Protein AF-0000000078983162 (afdb_homodimer)

pLDDT: mean 96.18, std 7.39, range [40.66, 98.94]

Structure (mmCIF, N/CA/C/O backbone):
data_AF-0000000078983162-model_v1
#
loop_
_entity.id
_entity.type
_entity.pdbx_description
1 polymer 'Cupin family protein'
#
loop_
_atom_site.group_PDB
_atom_site.id
_atom_site.type_symbol
_atom_site.label_atom_id
_atom_site.label_alt_id
_atom_site.label_comp_id
_atom_site.label_asym_id
_atom_site.label_entity_id
_atom_site.label_seq_id
_atom_site.pdbx_PDB_ins_code
_atom_site.Cartn_x
_atom_site.Cartn_y
_atom_site.Cartn_z
_atom_site.occupancy
_atom_site.B_iso_or_equiv
_atom_site.auth_seq_id
_atom_site.auth_comp_id
_atom_site.auth_asym_id
_atom_site.auth_atom_id
_atom_site.pdbx_PDB_model_num
ATOM 1 N N . MET A 1 1 ? 14.148 5.488 -8.953 1 88.5 1 MET A N 1
ATOM 2 C CA . MET A 1 1 ? 14.812 4.465 -8.148 1 88.5 1 MET A CA 1
ATOM 3 C C . MET A 1 1 ? 14.094 3.125 -8.281 1 88.5 1 MET A C 1
ATOM 5 O O . MET A 1 1 ? 12.867 3.078 -8.344 1 88.5 1 MET A O 1
ATOM 9 N N . GLN A 1 2 ? 14.852 2.086 -8.352 1 91.88 2 GLN A N 1
ATOM 10 C CA . GLN A 1 2 ? 14.273 0.753 -8.477 1 91.88 2 GLN A CA 1
ATOM 11 C C . GLN A 1 2 ? 14.078 0.101 -7.113 1 91.88 2 GLN A C 1
ATOM 13 O O . GLN A 1 2 ? 14.93 0.237 -6.227 1 91.88 2 GLN A O 1
ATOM 18 N N . MET A 1 3 ? 13.023 -0.568 -7.008 1 95.06 3 MET A N 1
ATOM 19 C CA . MET A 1 3 ? 12.766 -1.358 -5.809 1 95.06 3 MET A CA 1
ATOM 20 C C . MET A 1 3 ? 13.766 -2.508 -5.688 1 95.06 3 MET A C 1
ATOM 22 O O . MET A 1 3 ? 14.086 -3.162 -6.68 1 95.06 3 MET A O 1
ATOM 26 N N . GLU A 1 4 ? 14.234 -2.756 -4.496 1 94.94 4 GLU A N 1
ATOM 27 C CA . GLU A 1 4 ? 15.031 -3.951 -4.23 1 94.94 4 GLU A CA 1
ATOM 28 C C . GLU A 1 4 ? 14.18 -5.059 -3.619 1 94.94 4 GLU A C 1
ATOM 30 O O . GLU A 1 4 ? 13.375 -4.805 -2.719 1 94.94 4 GLU A O 1
ATOM 35 N N . ALA A 1 5 ? 14.422 -6.25 -4.129 1 97.31 5 ALA A N 1
ATOM 36 C CA . ALA A 1 5 ? 13.68 -7.391 -3.602 1 97.31 5 ALA A CA 1
ATOM 37 C C . ALA A 1 5 ? 14.039 -7.652 -2.141 1 97.31 5 ALA A C 1
ATOM 39 O O . ALA A 1 5 ? 15.195 -7.504 -1.745 1 97.31 5 ALA A O 1
ATOM 40 N N . GLY A 1 6 ? 13.07 -8.055 -1.351 1 96.94 6 GLY A N 1
ATOM 41 C CA . GLY A 1 6 ? 13.359 -8.414 0.029 1 96.94 6 GLY A CA 1
ATOM 42 C C . GLY A 1 6 ? 12.203 -8.148 0.971 1 96.94 6 GLY A C 1
ATOM 43 O O . GLY A 1 6 ? 11.062 -7.98 0.53 1 96.94 6 GLY A O 1
ATOM 44 N N . ILE A 1 7 ? 12.492 -8.258 2.24 1 98.19 7 ILE A N 1
ATOM 45 C CA . ILE A 1 7 ? 11.516 -8.016 3.291 1 98.19 7 ILE A CA 1
ATOM 46 C C . ILE A 1 7 ? 11.977 -6.867 4.184 1 98.19 7 ILE A C 1
ATOM 48 O O . ILE A 1 7 ? 13.141 -6.82 4.586 1 98.19 7 ILE A O 1
ATOM 52 N N . THR A 1 8 ? 11.164 -5.91 4.328 1 98.62 8 THR A N 1
ATOM 53 C CA . THR A 1 8 ? 11.352 -4.953 5.414 1 98.62 8 THR A CA 1
ATOM 54 C C . THR A 1 8 ? 10.578 -5.387 6.652 1 98.62 8 THR A C 1
ATOM 56 O O . THR A 1 8 ? 9.344 -5.43 6.641 1 98.62 8 THR A O 1
ATOM 59 N N . ALA A 1 9 ? 11.266 -5.59 7.691 1 97.94 9 ALA A N 1
ATOM 60 C CA . ALA A 1 9 ? 10.672 -6.129 8.914 1 97.94 9 ALA A CA 1
ATOM 61 C C . ALA A 1 9 ? 9.766 -5.098 9.586 1 97.94 9 ALA A C 1
ATOM 63 O O . ALA A 1 9 ? 9.977 -3.891 9.438 1 97.94 9 ALA A O 1
ATOM 64 N N . THR A 1 10 ? 8.789 -5.586 10.328 1 96 10 THR A N 1
ATOM 65 C CA . THR A 1 10 ? 7.812 -4.766 11.023 1 96 10 THR A CA 1
ATOM 66 C C . THR A 1 10 ? 8.508 -3.699 11.875 1 96 10 THR A C 1
ATOM 68 O O . THR A 1 10 ? 8.062 -2.549 11.914 1 96 10 THR A O 1
ATOM 71 N N . ASP A 1 11 ? 9.578 -4.012 12.508 1 94.81 11 ASP A N 1
ATOM 72 C CA . ASP A 1 11 ? 10.211 -3.123 13.477 1 94.81 11 ASP A CA 1
ATOM 73 C C . ASP A 1 11 ? 11.398 -2.395 12.852 1 94.81 11 ASP A C 1
ATOM 75 O O . ASP A 1 11 ? 12.211 -1.791 13.562 1 94.81 11 ASP A O 1
ATOM 79 N N . ALA A 1 12 ? 11.531 -2.545 11.492 1 96.06 12 ALA A N 1
ATOM 80 C CA . ALA A 1 12 ? 12.664 -1.917 10.828 1 96.06 12 ALA A CA 1
ATOM 81 C C . ALA A 1 12 ? 12.211 -1.043 9.664 1 96.06 12 ALA A C 1
ATOM 83 O O . ALA A 1 12 ? 11.156 -1.292 9.07 1 96.06 12 ALA A O 1
ATOM 84 N N . GLY A 1 13 ? 12.961 0.002 9.406 1 96.88 13 GLY A N 1
ATOM 85 C CA . GLY A 1 13 ? 12.773 0.815 8.211 1 96.88 13 GLY A CA 1
ATOM 86 C C . GLY A 1 13 ? 13.805 0.543 7.133 1 96.88 13 GLY A C 1
ATOM 87 O O . GLY A 1 13 ? 14.812 -0.125 7.387 1 96.88 13 GLY A O 1
ATOM 88 N N . LEU A 1 14 ? 13.461 0.97 5.961 1 96.19 14 LEU A N 1
ATOM 89 C CA . LEU A 1 14 ? 14.484 0.924 4.918 1 96.19 14 LEU A CA 1
ATOM 90 C C . LEU A 1 14 ? 15.781 1.558 5.402 1 96.19 14 LEU A C 1
ATOM 92 O O . LEU A 1 14 ? 15.773 2.666 5.941 1 96.19 14 LEU A O 1
ATOM 96 N N . GLU A 1 15 ? 16.859 0.739 5.359 1 92.31 15 GLU A N 1
ATOM 97 C CA . GLU A 1 15 ? 18.203 1.215 5.723 1 92.31 15 GLU A CA 1
ATOM 98 C C . GLU A 1 15 ? 18.234 1.689 7.176 1 92.31 15 GLU A C 1
ATOM 100 O O . GLU A 1 15 ? 19 2.596 7.516 1 92.31 15 GLU A O 1
ATOM 105 N N . GLY A 1 16 ? 17.25 1.255 7.957 1 94.81 16 GLY A N 1
ATOM 106 C CA . GLY A 1 16 ? 17.234 1.595 9.375 1 94.81 16 GLY A CA 1
ATOM 107 C C . GLY A 1 16 ? 16.672 2.977 9.641 1 94.81 16 GLY A C 1
ATOM 108 O O . GLY A 1 16 ? 16.812 3.506 10.75 1 94.81 16 GLY A O 1
ATOM 109 N N . LEU A 1 17 ? 16.016 3.523 8.68 1 97.12 17 LEU A N 1
ATOM 110 C CA . LEU A 1 17 ? 15.523 4.891 8.781 1 97.12 17 LEU A CA 1
ATOM 111 C C . LEU A 1 17 ? 14.242 4.945 9.602 1 97.12 17 LEU A C 1
ATOM 113 O O . LEU A 1 17 ? 13.422 4.027 9.547 1 97.12 17 LEU A O 1
ATOM 117 N N . ALA A 1 18 ? 14.102 6.012 10.359 1 98.31 18 ALA A N 1
ATOM 118 C CA . ALA A 1 18 ? 12.898 6.492 11.031 1 98.31 18 ALA A CA 1
ATOM 119 C C . ALA A 1 18 ? 12.953 8.008 11.234 1 98.31 18 ALA A C 1
ATOM 121 O O . ALA A 1 18 ? 13.977 8.547 11.664 1 98.31 18 ALA A O 1
ATOM 122 N N . TRP A 1 19 ? 11.906 8.664 10.883 1 98.44 19 TRP A N 1
ATOM 123 C CA . TRP A 1 19 ? 11.875 10.117 10.969 1 98.44 19 TRP A CA 1
ATOM 124 C C . TRP A 1 19 ? 10.812 10.578 11.961 1 98.44 19 TRP A C 1
ATOM 126 O O . TRP A 1 19 ? 9.805 9.898 12.172 1 98.44 19 TRP A O 1
ATOM 136 N N . ASN A 1 20 ? 11.023 11.648 12.57 1 98.12 20 ASN A N 1
ATOM 137 C CA . ASN A 1 20 ? 10 12.375 13.32 1 98.12 20 ASN A CA 1
ATOM 138 C C . ASN A 1 20 ? 9.445 13.539 12.508 1 98.12 20 ASN A C 1
ATOM 140 O O . ASN A 1 20 ? 10.117 14.555 12.312 1 98.12 20 ASN A O 1
ATOM 144 N N . VAL A 1 21 ? 8.289 13.367 12.023 1 96.31 21 VAL A N 1
ATOM 145 C CA . VAL A 1 21 ? 7.625 14.375 11.203 1 96.31 21 VAL A CA 1
ATOM 146 C C . VAL A 1 21 ? 6.465 14.984 11.984 1 96.31 21 VAL A C 1
ATOM 148 O O . VAL A 1 21 ? 5.367 14.422 12.023 1 96.31 21 VAL A O 1
ATOM 151 N N . VAL A 1 22 ? 6.688 16.141 12.633 1 88.5 22 VAL A N 1
ATOM 152 C CA . VAL A 1 22 ? 5.727 16.906 13.414 1 88.5 22 VAL A CA 1
ATOM 153 C C . VAL A 1 22 ? 5.074 16.016 14.469 1 88.5 22 VAL A C 1
ATOM 155 O O . VAL A 1 22 ? 3.848 15.945 14.555 1 88.5 22 VAL A O 1
ATOM 158 N N . GLY A 1 23 ? 5.871 15.227 15.133 1 94 23 GLY A N 1
ATOM 159 C CA . GLY A 1 23 ? 5.422 14.453 16.281 1 94 23 GLY A CA 1
ATOM 160 C C . GLY A 1 23 ? 4.988 13.047 15.922 1 94 23 GLY A C 1
ATOM 161 O O 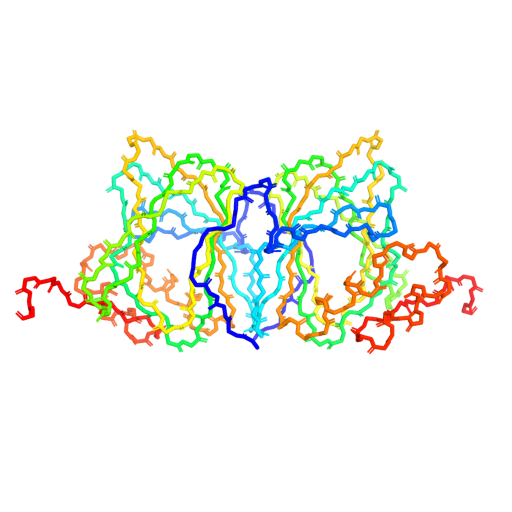. GLY A 1 23 ? 4.609 12.266 16.797 1 94 23 GLY A O 1
ATOM 162 N N . GLN A 1 24 ? 4.988 12.742 14.703 1 97.75 24 GLN A N 1
ATOM 163 C CA . GLN A 1 24 ? 4.68 11.391 14.242 1 97.75 24 GLN A CA 1
ATOM 164 C C . GLN A 1 24 ? 5.941 10.664 13.789 1 97.75 24 GLN A C 1
ATOM 166 O O . GLN A 1 24 ? 6.832 11.273 13.188 1 97.75 24 GLN A O 1
ATOM 171 N N . VAL A 1 25 ? 6.027 9.414 14.109 1 98.44 25 VAL A N 1
ATOM 172 C CA . VAL A 1 25 ? 7.176 8.625 13.672 1 98.44 25 VAL A CA 1
ATOM 173 C C . VAL A 1 25 ? 6.844 7.918 12.359 1 98.44 25 VAL A C 1
ATOM 175 O O . VAL A 1 25 ? 5.895 7.133 12.289 1 98.44 25 VAL A O 1
ATOM 178 N N . TYR A 1 26 ? 7.609 8.227 11.336 1 98.75 26 TYR A N 1
ATOM 179 C CA . TYR A 1 26 ? 7.484 7.621 10.016 1 98.75 26 TYR A CA 1
ATOM 180 C C . TYR A 1 26 ? 8.641 6.668 9.734 1 98.75 26 TYR A C 1
ATOM 182 O O . TYR A 1 26 ? 9.812 7.07 9.781 1 98.75 26 TYR A O 1
ATOM 190 N N . THR A 1 27 ? 8.367 5.449 9.484 1 98.81 27 THR A N 1
ATOM 191 C CA . THR A 1 27 ? 9.352 4.422 9.172 1 98.81 27 THR A CA 1
ATOM 192 C C . THR A 1 27 ? 9.164 3.896 7.754 1 98.81 27 THR A C 1
ATOM 194 O O . THR A 1 27 ? 8.211 3.16 7.48 1 98.81 27 THR A O 1
ATOM 197 N N . PRO A 1 28 ? 10.031 4.285 6.82 1 98.69 28 PRO A N 1
ATOM 198 C CA . PRO A 1 28 ? 9.859 3.854 5.43 1 98.69 28 PRO A CA 1
ATOM 199 C C . PRO A 1 28 ? 9.977 2.34 5.262 1 98.69 28 PRO A C 1
ATOM 201 O O . PRO A 1 28 ? 10.859 1.716 5.859 1 98.69 28 PRO A O 1
ATOM 204 N N . LYS A 1 29 ? 9.117 1.761 4.473 1 98.75 29 LYS A N 1
ATOM 205 C CA . LYS A 1 29 ? 9.062 0.311 4.316 1 98.75 29 LYS A CA 1
ATOM 206 C C . LYS A 1 29 ? 9.391 -0.102 2.883 1 98.75 29 LYS A C 1
ATOM 208 O O . LYS A 1 29 ? 9.914 -1.194 2.652 1 98.75 29 LYS A O 1
ATOM 213 N N . LEU A 1 30 ? 9.016 0.749 1.954 1 98.25 30 LEU A N 1
ATOM 214 C CA . LEU A 1 30 ? 9.156 0.494 0.524 1 98.25 30 LEU A CA 1
ATOM 215 C C . LEU A 1 30 ? 9.312 1.8 -0.247 1 98.25 30 LEU A C 1
ATOM 217 O O . LEU A 1 30 ? 8.625 2.781 0.037 1 98.25 30 LEU A O 1
ATOM 221 N N . HIS A 1 31 ? 10.289 1.828 -1.183 1 98.56 31 HIS A N 1
ATOM 222 C CA . HIS A 1 31 ? 10.492 3.029 -1.982 1 98.56 31 HIS A CA 1
ATOM 223 C C . HIS A 1 31 ? 10.992 2.682 -3.381 1 98.56 31 HIS A C 1
ATOM 225 O O . HIS A 1 31 ? 12.031 2.037 -3.529 1 98.56 31 HIS A O 1
ATOM 231 N N . SER A 1 32 ? 10.312 3.01 -4.34 1 98.62 32 SER A N 1
ATOM 232 C CA . SER A 1 32 ? 10.648 3.006 -5.758 1 98.62 32 SER A CA 1
ATOM 233 C C . SER A 1 32 ? 10.07 4.219 -6.469 1 98.62 32 SER A C 1
ATOM 235 O O . SER A 1 32 ? 9.383 5.039 -5.852 1 98.62 32 SER A O 1
ATOM 237 N N . ASP A 1 33 ? 10.359 4.383 -7.715 1 98.56 33 ASP A N 1
ATOM 238 C CA . ASP A 1 33 ? 9.742 5.473 -8.469 1 98.56 33 ASP A CA 1
ATOM 239 C C . ASP A 1 33 ? 8.227 5.324 -8.5 1 98.56 33 ASP A C 1
ATOM 241 O O . ASP A 1 33 ? 7.5 6.324 -8.531 1 98.56 33 ASP A O 1
ATOM 245 N N . ASN A 1 34 ? 7.719 4.125 -8.422 1 98.75 34 ASN A N 1
ATOM 246 C CA . ASN A 1 34 ? 6.301 3.842 -8.625 1 98.75 34 ASN A CA 1
ATOM 247 C C . ASN A 1 34 ? 5.512 3.986 -7.324 1 98.75 34 ASN A C 1
ATOM 249 O O . ASN A 1 34 ? 4.312 4.273 -7.352 1 98.75 34 ASN A O 1
ATOM 253 N N . VAL A 1 35 ? 6.238 3.789 -6.18 1 98.88 35 VAL A N 1
ATOM 254 C CA . VAL A 1 35 ? 5.484 3.721 -4.934 1 98.88 35 VAL A CA 1
ATOM 255 C C . VAL A 1 35 ? 6.414 3.986 -3.752 1 98.88 35 VAL A C 1
ATOM 257 O O . VAL A 1 35 ? 7.578 3.578 -3.766 1 98.88 35 VAL A O 1
ATOM 260 N N . PHE A 1 36 ? 5.938 4.691 -2.803 1 98.88 36 PHE A N 1
ATOM 261 C CA . PHE A 1 36 ? 6.574 4.906 -1.51 1 98.88 36 PHE A CA 1
ATOM 262 C C . PHE A 1 36 ? 5.602 4.609 -0.373 1 98.88 36 PHE A C 1
ATOM 264 O O . PHE A 1 36 ? 4.469 5.098 -0.375 1 98.88 36 PHE A O 1
ATOM 271 N N . MET A 1 37 ? 5.977 3.701 0.58 1 98.88 37 MET A N 1
ATOM 272 C CA . MET A 1 37 ? 5.16 3.324 1.729 1 98.88 37 MET A CA 1
ATOM 273 C C . MET A 1 37 ? 5.934 3.51 3.031 1 98.88 37 MET A C 1
ATOM 275 O O . MET A 1 37 ? 7.137 3.258 3.084 1 98.88 37 MET A O 1
ATOM 279 N N . TRP A 1 38 ? 5.211 3.846 4.066 1 98.81 38 TRP A N 1
ATOM 280 C CA . TRP A 1 38 ? 5.832 3.984 5.379 1 98.81 38 TRP A CA 1
ATOM 281 C C . TRP A 1 38 ? 4.844 3.641 6.488 1 98.81 38 TRP A C 1
ATOM 283 O O . TRP A 1 38 ? 3.635 3.846 6.34 1 98.81 38 TRP A O 1
ATOM 293 N N . HIS A 1 39 ? 5.332 3.086 7.504 1 98.81 39 HIS A N 1
ATOM 294 C CA . HIS A 1 39 ? 4.594 2.934 8.75 1 98.81 39 HIS A CA 1
ATOM 295 C C . HIS A 1 39 ? 4.578 4.234 9.547 1 98.81 39 HIS A C 1
ATOM 297 O O . HIS A 1 39 ? 5.598 4.922 9.641 1 98.81 39 HIS A O 1
ATOM 303 N N . ALA A 1 40 ? 3.455 4.555 10.156 1 98.75 40 ALA A N 1
ATOM 304 C CA . ALA A 1 40 ? 3.34 5.766 10.961 1 98.75 40 ALA A CA 1
ATOM 305 C C . ALA A 1 40 ? 2.791 5.449 12.352 1 98.75 40 ALA A C 1
ATOM 307 O O . ALA A 1 40 ? 1.829 4.691 12.484 1 98.75 40 ALA A O 1
ATOM 308 N N . GLU A 1 41 ? 3.414 5.926 13.312 1 98.81 41 GLU A N 1
ATOM 309 C CA . GLU A 1 41 ? 2.855 6.066 14.648 1 98.81 41 GLU A CA 1
ATOM 310 C C . GLU A 1 41 ? 2.238 7.449 14.852 1 98.81 41 GLU A C 1
ATOM 312 O O . GLU A 1 41 ? 2.934 8.461 14.766 1 98.81 41 GLU A O 1
ATOM 317 N N . VAL A 1 42 ? 0.999 7.461 15.164 1 98.69 42 VAL A N 1
ATOM 318 C CA . VAL A 1 42 ? 0.23 8.703 15.227 1 98.69 42 VAL A CA 1
ATOM 319 C C . VAL A 1 42 ? -0.31 8.898 16.641 1 98.69 42 VAL A C 1
ATOM 321 O O . VAL A 1 42 ? -1.354 8.344 17 1 98.69 42 VAL A O 1
ATOM 324 N N . PRO A 1 43 ? 0.311 9.672 17.438 1 98.69 43 PRO A N 1
ATOM 325 C CA . PRO A 1 43 ? -0.13 9.898 18.812 1 98.69 43 PRO A CA 1
ATOM 326 C C . PRO A 1 43 ? -1.494 10.578 18.891 1 98.69 43 PRO A C 1
ATOM 328 O O . PRO A 1 43 ? -1.929 11.211 17.922 1 98.69 43 PRO A O 1
ATOM 331 N N . ALA A 1 44 ? -2.027 10.43 20.047 1 98.19 44 ALA A N 1
ATOM 332 C CA . ALA A 1 44 ? -3.285 11.125 20.297 1 98.19 44 ALA A CA 1
ATOM 333 C C . ALA A 1 44 ? -3.141 12.625 20.062 1 98.19 44 ALA A C 1
ATOM 335 O O . ALA A 1 44 ? -2.109 13.219 20.391 1 98.19 44 ALA A O 1
ATOM 336 N N . ASP A 1 45 ? -4.188 13.18 19.344 1 96.38 45 ASP A N 1
ATOM 337 C CA . ASP A 1 45 ? -4.391 14.617 19.188 1 96.38 45 ASP A CA 1
ATOM 338 C C . ASP A 1 45 ? -3.424 15.203 18.172 1 96.38 45 ASP A C 1
ATOM 340 O O . ASP A 1 45 ? -3.338 16.422 18 1 96.38 45 ASP A O 1
ATOM 344 N N . THR A 1 46 ? -2.641 14.352 17.516 1 96.56 46 THR A N 1
ATOM 345 C CA . THR A 1 46 ? -1.829 14.852 16.406 1 96.56 46 THR A CA 1
ATOM 346 C C . THR A 1 46 ? -2.617 14.828 15.102 1 96.56 46 THR A C 1
ATOM 348 O O . THR A 1 46 ? -3.684 14.219 15.023 1 96.56 46 THR A O 1
ATOM 351 N N . PHE A 1 47 ? -2.09 15.602 14.133 1 96.25 47 PHE A N 1
ATOM 352 C CA . PHE A 1 47 ? -2.807 15.719 12.875 1 96.25 47 PHE A CA 1
ATOM 353 C C . PHE A 1 47 ? -1.873 16.188 11.758 1 96.25 47 PHE A C 1
ATOM 355 O O . PHE A 1 47 ? -0.75 16.625 12.031 1 96.25 47 PHE A O 1
ATOM 362 N N . VAL A 1 48 ? -2.264 15.969 10.547 1 96.62 48 VAL A N 1
ATOM 363 C CA . VAL A 1 48 ? -1.729 16.578 9.336 1 96.62 48 VAL A CA 1
ATOM 364 C C . VAL A 1 48 ? -2.76 17.547 8.742 1 96.62 48 VAL A C 1
ATOM 366 O O . VAL A 1 48 ? -3.844 17.125 8.328 1 96.62 48 VAL A O 1
ATOM 369 N N . PRO A 1 49 ? -2.445 18.812 8.719 1 96.19 49 PRO A N 1
ATOM 370 C CA . PRO A 1 49 ? -3.414 19.797 8.227 1 96.19 49 PRO A CA 1
ATOM 371 C C . PRO A 1 49 ? -3.828 19.547 6.781 1 96.19 49 PRO A C 1
ATOM 373 O O . PRO A 1 49 ? -3.168 18.781 6.07 1 96.19 49 PRO A O 1
ATOM 376 N N . PRO A 1 50 ? -4.914 20.203 6.363 1 97.38 50 PRO A N 1
ATOM 377 C CA . PRO A 1 50 ? -5.383 20.016 4.988 1 97.38 50 PRO A CA 1
ATOM 378 C C . PRO A 1 50 ? -4.312 20.344 3.949 1 97.38 50 PRO A C 1
ATOM 380 O O . PRO A 1 50 ? -3.65 21.375 4.043 1 97.38 50 PRO A O 1
ATOM 383 N N . HIS A 1 51 ? -4.176 19.438 3.002 1 98.25 51 HIS A N 1
ATOM 384 C CA . HIS A 1 51 ? -3.189 19.609 1.938 1 98.25 51 HIS A CA 1
ATOM 385 C C . HIS A 1 51 ? -3.574 18.812 0.698 1 98.25 51 HIS A C 1
ATOM 387 O O . HIS A 1 51 ? -4.512 18.016 0.737 1 98.25 51 HIS A O 1
ATOM 393 N N . VAL A 1 52 ? -2.857 19.078 -0.38 1 98.25 52 VAL A N 1
ATOM 394 C CA . VAL A 1 52 ? -3.068 18.422 -1.667 1 98.25 52 VAL A CA 1
ATOM 395 C C . VAL A 1 52 ? -1.76 17.812 -2.152 1 98.25 52 VAL A C 1
ATOM 397 O O . VAL A 1 52 ? -0.696 18.422 -2.039 1 98.25 52 VAL A O 1
ATOM 400 N N . HIS A 1 53 ? -1.792 16.562 -2.568 1 98.56 53 HIS A N 1
ATOM 401 C CA . HIS A 1 53 ? -0.766 16 -3.438 1 98.56 53 HIS A CA 1
ATOM 402 C C . HIS A 1 53 ? -1.133 16.172 -4.906 1 98.56 53 HIS A C 1
ATOM 404 O O . HIS A 1 53 ? -2.025 15.484 -5.414 1 98.56 53 HIS A O 1
ATOM 410 N N . PRO A 1 54 ? -0.456 17.016 -5.652 1 98.12 54 PRO 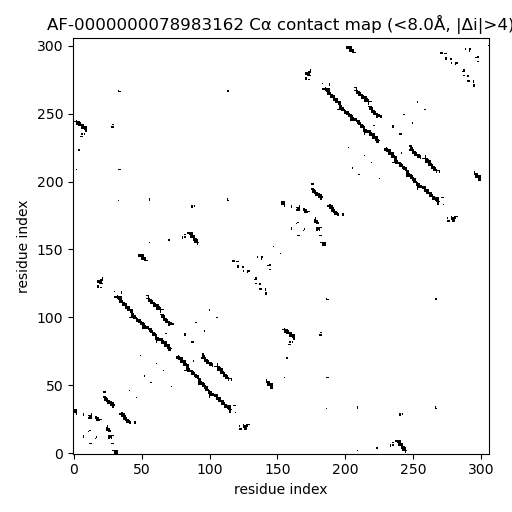A N 1
ATOM 411 C CA . PRO A 1 54 ? -0.85 17.25 -7.043 1 98.12 54 PRO A CA 1
ATOM 412 C C . PRO A 1 54 ? -0.427 16.109 -7.977 1 98.12 54 PRO A C 1
ATOM 414 O O . PRO A 1 54 ? -0.956 15.992 -9.086 1 98.12 54 PRO A O 1
ATOM 417 N N . THR A 1 55 ? 0.462 15.258 -7.555 1 98.06 55 THR A N 1
ATOM 418 C CA . THR A 1 55 ? 1.085 14.359 -8.516 1 98.06 55 THR A CA 1
ATOM 419 C C . THR A 1 55 ? 0.977 12.906 -8.055 1 98.06 55 THR A C 1
ATOM 421 O O . THR A 1 55 ? 1.495 12 -8.711 1 98.06 55 THR A O 1
ATOM 424 N N . GLN A 1 56 ? 0.266 12.719 -6.855 1 98.38 56 GLN A N 1
ATOM 425 C CA . GLN A 1 56 ? 0.269 11.383 -6.273 1 98.38 56 GLN A CA 1
ATOM 426 C C . GLN A 1 56 ? -1.116 11.008 -5.754 1 98.38 56 GLN A C 1
ATOM 428 O O . GLN A 1 56 ? -1.815 11.836 -5.176 1 98.38 56 GLN A O 1
ATOM 433 N N . ASP A 1 57 ? -1.506 9.781 -6.012 1 98.88 57 ASP A N 1
ATOM 434 C CA . ASP A 1 57 ? -2.521 9.172 -5.164 1 98.88 57 ASP A CA 1
ATOM 435 C C . ASP A 1 57 ? -1.933 8.75 -3.818 1 98.88 57 ASP A C 1
ATOM 437 O O . ASP A 1 57 ? -0.792 8.289 -3.752 1 98.88 57 ASP A O 1
ATOM 441 N N . GLU A 1 58 ? -2.691 8.898 -2.781 1 98.88 58 GLU A N 1
ATOM 442 C CA . GLU A 1 58 ? -2.277 8.516 -1.435 1 98.88 58 GLU A CA 1
ATOM 443 C C . GLU A 1 58 ? -3.326 7.633 -0.765 1 98.88 58 GLU A C 1
ATOM 445 O O . GLU A 1 58 ? -4.512 7.703 -1.099 1 98.88 58 GLU A O 1
ATOM 450 N N . TRP A 1 59 ? -2.889 6.719 0.158 1 98.94 59 TRP A N 1
ATOM 451 C CA . TRP A 1 59 ? -3.816 5.871 0.898 1 98.94 59 TRP A CA 1
ATOM 452 C C . TRP A 1 59 ? -3.279 5.559 2.291 1 98.94 59 TRP A C 1
ATOM 454 O O . TRP A 1 59 ? -2.096 5.773 2.568 1 98.94 59 TRP A O 1
ATOM 464 N N . ILE A 1 60 ? -4.152 5.164 3.143 1 98.94 60 ILE A N 1
ATOM 465 C CA . ILE A 1 60 ? -3.822 4.703 4.488 1 98.94 60 ILE A CA 1
ATOM 466 C C . ILE A 1 60 ? -4.469 3.342 4.738 1 98.94 60 ILE A C 1
ATOM 468 O O . ILE A 1 60 ? -5.652 3.148 4.453 1 98.94 60 ILE A O 1
ATOM 472 N N . LEU A 1 61 ? -3.756 2.412 5.168 1 98.94 61 LEU A N 1
ATOM 473 C CA . LEU A 1 61 ? -4.277 1.22 5.828 1 98.94 61 LEU A CA 1
ATOM 474 C C . LEU A 1 61 ? -4.125 1.326 7.34 1 98.94 61 LEU A C 1
ATOM 476 O O . LEU A 1 61 ? -3.004 1.321 7.859 1 98.94 61 LEU A O 1
ATOM 480 N N . VAL A 1 62 ? -5.207 1.358 8.047 1 98.88 62 VAL A N 1
ATOM 481 C CA . VAL A 1 62 ? -5.141 1.489 9.5 1 98.88 62 VAL A CA 1
ATOM 482 C C . VAL A 1 62 ? -4.816 0.135 10.125 1 98.88 62 VAL A C 1
ATOM 484 O O . VAL A 1 62 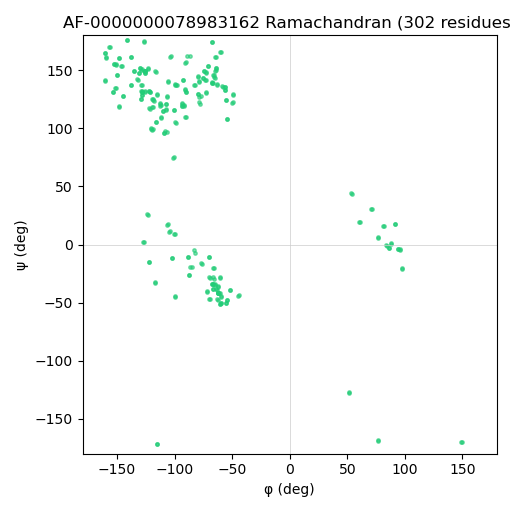? -5.434 -0.877 9.789 1 98.88 62 VAL A O 1
ATOM 487 N N . LEU A 1 63 ? -3.832 0.125 10.977 1 98.56 63 LEU A N 1
ATOM 488 C CA . LEU A 1 63 ? -3.434 -1.116 11.633 1 98.56 63 LEU A CA 1
ATOM 489 C C . LEU A 1 63 ? -4.012 -1.198 13.039 1 98.56 63 LEU A C 1
ATOM 491 O O . LEU A 1 63 ? -4.453 -2.264 13.477 1 98.56 63 LEU A O 1
ATOM 495 N N . SER A 1 64 ? -3.936 -0.154 13.773 1 98.56 64 SER A N 1
ATOM 496 C CA . SER A 1 64 ? -4.5 -0.056 15.109 1 98.56 64 SER A CA 1
ATOM 497 C C . SER A 1 64 ? -5.016 1.352 15.391 1 98.56 64 SER A C 1
ATOM 499 O O . SER A 1 64 ? -4.535 2.324 14.805 1 98.56 64 SER A O 1
ATOM 501 N N . GLY A 1 65 ? -6.008 1.483 16.297 1 98.56 65 GLY A N 1
ATOM 502 C CA . GLY A 1 65 ? -6.586 2.773 16.641 1 98.56 65 GLY A CA 1
ATOM 503 C C . GLY A 1 65 ? -7.551 3.293 15.594 1 98.56 65 GLY A C 1
ATOM 504 O O . GLY A 1 65 ? -8.078 2.52 14.789 1 98.56 65 GLY A O 1
ATOM 505 N N . THR A 1 66 ? -7.879 4.57 15.789 1 98.5 66 THR A N 1
ATOM 506 C CA . THR A 1 66 ? -8.836 5.219 14.898 1 98.5 66 THR A CA 1
ATOM 507 C C . THR A 1 66 ? -8.273 6.535 14.375 1 98.5 66 THR A C 1
ATOM 509 O O . THR A 1 66 ? -7.656 7.297 15.117 1 98.5 66 THR A O 1
ATOM 512 N N . LEU A 1 67 ? -8.477 6.746 13.094 1 98.75 67 LEU A N 1
ATOM 513 C CA . LEU A 1 67 ? -8.125 8 12.445 1 98.75 67 LEU A CA 1
ATOM 514 C C . LEU A 1 67 ? -9.344 8.625 11.773 1 98.75 67 LEU A C 1
ATOM 516 O O . LEU A 1 67 ? -10.281 7.922 11.391 1 98.75 67 LEU A O 1
ATOM 520 N N . GLU A 1 68 ? -9.32 9.883 11.688 1 98.69 68 GLU A N 1
ATOM 521 C CA . GLU A 1 68 ? -10.312 10.625 10.922 1 98.69 68 GLU A CA 1
ATOM 522 C C . GLU A 1 68 ? -9.672 11.352 9.742 1 98.69 68 GLU A C 1
ATOM 524 O O . GLU A 1 68 ? -8.672 12.055 9.906 1 98.69 68 GLU A O 1
ATOM 529 N N . VAL A 1 69 ? -10.242 11.141 8.594 1 98.62 69 VAL A N 1
ATOM 530 C CA . VAL A 1 69 ? -9.75 11.805 7.387 1 98.62 69 VAL A CA 1
ATOM 531 C C . VAL A 1 69 ? -10.844 12.711 6.816 1 98.62 69 VAL A C 1
ATOM 533 O O . VAL A 1 69 ? -11.945 12.242 6.512 1 98.62 69 VAL A O 1
ATOM 536 N N . ASP A 1 70 ? -10.508 13.914 6.676 1 97.88 70 ASP A N 1
ATOM 537 C CA . ASP A 1 70 ? -11.469 14.906 6.199 1 97.88 70 ASP A CA 1
ATOM 538 C C . ASP A 1 70 ? -11.273 15.18 4.707 1 97.88 70 ASP A C 1
ATOM 540 O O . ASP A 1 70 ? -10.141 15.297 4.234 1 97.88 70 ASP A O 1
ATOM 544 N N . PHE A 1 71 ? -12.406 15.273 3.998 1 97.75 71 PHE A N 1
ATOM 545 C CA . PHE A 1 71 ? -12.461 15.688 2.602 1 97.75 71 PHE A CA 1
ATOM 546 C C . PHE A 1 71 ? -13.438 16.844 2.42 1 97.75 71 PHE A C 1
ATOM 548 O O . PHE A 1 71 ? -14.086 17.266 3.377 1 97.75 71 PHE A O 1
ATOM 555 N N . GLY A 1 72 ? -13.492 17.406 1.152 1 96.38 72 GLY A N 1
ATOM 556 C CA . GLY A 1 72 ? -14.5 18.391 0.786 1 96.38 72 GLY A CA 1
ATOM 557 C C . GLY A 1 72 ? -14.055 19.828 1.014 1 96.38 72 GLY A C 1
ATOM 558 O O . GLY A 1 72 ? -14.883 20.734 1.091 1 96.38 72 GLY A O 1
ATOM 559 N N . PHE A 1 73 ? -12.844 20.047 1.151 1 95.38 73 PHE A N 1
ATOM 560 C CA . PHE A 1 73 ? -12.328 21.375 1.432 1 95.38 73 PHE A CA 1
ATOM 561 C C . PHE A 1 73 ? -12.562 22.312 0.249 1 95.38 73 PHE A C 1
ATOM 563 O O . PHE A 1 73 ? -12.797 23.516 0.432 1 95.38 73 PHE A O 1
ATOM 570 N N . GLU A 1 74 ? -12.5 21.797 -0.936 1 90.94 74 GLU A N 1
ATOM 571 C CA . GLU A 1 74 ? -12.672 22.594 -2.148 1 90.94 74 GLU A CA 1
ATOM 572 C C . GLU A 1 74 ? -14.086 23.156 -2.248 1 90.94 74 GLU A C 1
ATOM 574 O O . GLU A 1 74 ? -14.297 24.219 -2.814 1 90.94 74 GLU A O 1
ATOM 579 N N . THR A 1 75 ? -15.023 22.453 -1.691 1 91.5 75 THR A N 1
ATOM 580 C CA . THR A 1 75 ? -16.422 22.875 -1.802 1 91.5 75 THR A CA 1
ATOM 581 C C . THR A 1 75 ? -16.891 23.547 -0.519 1 91.5 75 THR A C 1
ATOM 583 O O . THR A 1 75 ? -17.969 24.141 -0.48 1 91.5 75 THR A O 1
ATOM 586 N N . GLY A 1 76 ? -16.094 23.422 0.465 1 91.44 76 GLY A N 1
ATOM 587 C CA . GLY A 1 76 ? -16.5 23.984 1.75 1 91.44 76 GLY A CA 1
ATOM 588 C C . GLY A 1 76 ? -17.375 23.047 2.557 1 91.44 76 GLY A C 1
ATOM 589 O O . GLY A 1 76 ? -17.828 23.391 3.645 1 91.44 76 GLY A O 1
ATOM 590 N N . ASN A 1 77 ? -17.672 21.922 2.033 1 93.44 77 ASN A N 1
ATOM 591 C CA . ASN A 1 77 ? -18.453 20.891 2.719 1 93.44 77 ASN A CA 1
ATOM 592 C C . ASN A 1 77 ? -17.547 19.797 3.273 1 93.44 77 ASN A C 1
ATOM 594 O O . ASN A 1 77 ? -17.562 18.656 2.779 1 93.44 77 ASN A O 1
ATOM 598 N N . VAL A 1 78 ? -16.891 20.125 4.344 1 95.31 78 VAL A N 1
ATOM 599 C CA . VAL A 1 78 ? -15.906 19.219 4.91 1 95.31 78 VAL A CA 1
ATOM 600 C C . VAL A 1 78 ? -16.609 18.109 5.699 1 95.31 78 VAL A C 1
ATOM 602 O O . VAL A 1 78 ? -17.469 18.391 6.535 1 95.31 78 VAL A O 1
ATOM 605 N N . THR A 1 79 ? -16.344 16.906 5.445 1 93.56 79 THR A N 1
ATOM 606 C CA . THR A 1 79 ? -16.891 15.734 6.117 1 93.56 79 THR A CA 1
ATOM 607 C C . THR A 1 79 ? -15.781 14.875 6.711 1 93.56 79 THR A C 1
ATOM 609 O O . THR A 1 79 ? -14.781 14.602 6.043 1 93.56 79 THR A O 1
ATOM 612 N N . ALA A 1 80 ? -15.977 14.508 7.949 1 93 80 ALA A N 1
ATOM 613 C CA . ALA A 1 80 ? -15.047 13.594 8.609 1 93 80 ALA A CA 1
ATOM 614 C C . ALA A 1 80 ? -15.367 12.141 8.258 1 93 80 ALA A C 1
ATOM 616 O O . ALA A 1 80 ? -16.531 11.742 8.242 1 93 80 ALA A O 1
ATOM 617 N N . ASN A 1 81 ? -14.359 11.406 8 1 97.12 81 ASN A N 1
ATOM 618 C CA . ASN A 1 81 ? -14.445 9.977 7.723 1 97.12 81 ASN A CA 1
ATOM 619 C C . ASN A 1 81 ? -13.609 9.164 8.703 1 97.12 81 ASN A C 1
ATOM 621 O O . ASN A 1 81 ? -12.383 9.281 8.727 1 97.12 81 ASN A O 1
ATOM 625 N N . LYS A 1 82 ? -14.281 8.367 9.438 1 98.31 82 LYS A N 1
ATOM 626 C CA . LYS A 1 82 ? -13.602 7.59 10.477 1 98.31 82 LYS A CA 1
ATOM 627 C C . LYS A 1 82 ? -13.141 6.242 9.93 1 98.31 82 LYS A C 1
ATOM 629 O O . LYS A 1 82 ? -13.891 5.551 9.25 1 98.31 82 LYS A O 1
ATOM 634 N N . ALA A 1 83 ? -11.93 5.922 10.227 1 98.69 83 ALA A N 1
ATOM 635 C CA . ALA A 1 83 ? -11.328 4.664 9.789 1 98.69 83 ALA A CA 1
ATOM 636 C C . ALA A 1 83 ? -10.703 3.916 10.961 1 98.69 83 ALA A C 1
ATOM 638 O O . ALA A 1 83 ? -9.977 4.508 11.766 1 98.69 83 ALA A O 1
ATOM 639 N N . GLY A 1 84 ? -11.008 2.635 11.055 1 98.62 84 GLY A N 1
ATOM 640 C CA . GLY A 1 84 ? -10.422 1.764 12.062 1 98.62 84 GLY A CA 1
ATOM 641 C C . GLY A 1 84 ? -9.555 0.665 11.477 1 98.62 84 GLY A C 1
ATOM 642 O O . GLY A 1 84 ? -9.266 0.671 10.281 1 98.62 84 GLY A O 1
ATOM 643 N N . PRO A 1 85 ? -9.164 -0.24 12.367 1 98.44 85 PRO A N 1
ATOM 644 C CA . PRO A 1 85 ? -8.219 -1.269 11.93 1 98.44 85 PRO A CA 1
ATOM 645 C C . PRO A 1 85 ? -8.719 -2.051 10.719 1 98.44 85 PRO A C 1
ATOM 647 O O . PRO A 1 85 ? -9.844 -2.564 10.734 1 98.44 85 PRO A O 1
ATOM 650 N N . GLY A 1 86 ? -7.891 -2.043 9.68 1 98 86 GLY A N 1
ATOM 651 C CA . GLY A 1 86 ? -8.211 -2.793 8.477 1 98 86 GLY A CA 1
ATOM 652 C C . GLY A 1 86 ? -8.844 -1.94 7.391 1 98 86 GLY A C 1
ATOM 653 O O . GLY A 1 86 ? -8.891 -2.34 6.227 1 98 86 GLY A O 1
ATOM 654 N N . ASP A 1 87 ? -9.383 -0.842 7.75 1 98.69 87 ASP A N 1
ATOM 655 C CA . ASP A 1 87 ? -9.953 0.071 6.762 1 98.69 87 ASP A CA 1
ATOM 656 C C . ASP A 1 87 ? -8.859 0.66 5.867 1 98.69 87 ASP A C 1
ATOM 658 O O . ASP A 1 87 ? -7.73 0.873 6.316 1 98.69 87 ASP A O 1
ATOM 662 N N . VAL A 1 88 ? -9.188 0.901 4.609 1 98.88 88 VAL A N 1
ATOM 663 C CA . VAL A 1 88 ? -8.312 1.588 3.666 1 98.88 88 VAL A CA 1
ATOM 664 C C . VAL A 1 88 ? -8.906 2.945 3.301 1 98.88 88 VAL A C 1
ATOM 666 O O . VAL A 1 88 ? -10.039 3.021 2.809 1 98.88 88 VAL A O 1
ATOM 669 N N . VAL A 1 89 ? -8.18 3.99 3.594 1 98.81 89 VAL A N 1
ATOM 670 C CA . VAL A 1 89 ? -8.586 5.332 3.201 1 98.81 89 VAL A CA 1
ATOM 671 C C . VAL A 1 89 ? -8.016 5.664 1.823 1 98.81 89 VAL A C 1
ATOM 673 O O . VAL A 1 89 ? -6.832 5.449 1.565 1 98.81 89 VAL A O 1
ATOM 676 N N . ARG A 1 90 ? -8.805 6.137 0.964 1 98.81 90 ARG A N 1
ATOM 677 C CA . ARG A 1 90 ? -8.422 6.52 -0.393 1 98.81 90 ARG A CA 1
ATOM 678 C C . ARG A 1 90 ? -8.398 8.031 -0.549 1 98.81 90 ARG A C 1
ATOM 680 O O . ARG A 1 90 ? -9.422 8.695 -0.408 1 98.81 90 ARG A O 1
ATOM 687 N N . MET A 1 91 ? -7.234 8.586 -0.826 1 98.81 91 MET A N 1
ATOM 688 C CA . MET A 1 91 ? -7.02 10.023 -0.965 1 98.81 91 MET A CA 1
ATOM 689 C C . MET A 1 91 ? -6.484 10.359 -2.352 1 98.81 91 MET A C 1
ATOM 691 O O . MET A 1 91 ? -5.281 10.281 -2.596 1 98.81 91 MET A O 1
ATOM 695 N N . PRO A 1 92 ? -7.352 10.805 -3.227 1 98.56 92 PRO A N 1
ATOM 696 C CA . PRO A 1 92 ? -6.996 10.945 -4.641 1 98.56 92 PRO A CA 1
ATOM 697 C C . PRO A 1 92 ? -6.051 12.117 -4.898 1 98.56 92 PRO A C 1
ATOM 699 O O . PRO A 1 92 ? -6.141 13.148 -4.223 1 98.56 92 PRO A O 1
ATOM 702 N N . LYS A 1 93 ? -5.254 11.891 -5.887 1 98.56 93 LYS A N 1
ATOM 703 C CA . LYS A 1 93 ? -4.414 12.953 -6.426 1 98.56 93 LYS A CA 1
ATOM 704 C C . LYS A 1 93 ? -5.234 14.211 -6.699 1 98.56 93 LYS A C 1
ATOM 706 O O . LYS A 1 93 ? -6.297 14.148 -7.32 1 98.56 93 LYS A O 1
ATOM 711 N N . GLY A 1 94 ? -4.758 15.312 -6.18 1 97.75 94 GLY A N 1
ATOM 712 C CA . GLY A 1 94 ? -5.379 16.594 -6.488 1 97.75 94 GLY A CA 1
ATOM 713 C C . GLY A 1 94 ? -6.535 16.922 -5.566 1 97.75 94 GLY A C 1
ATOM 714 O O . GLY A 1 94 ? -7.121 18 -5.672 1 97.75 94 GLY A O 1
ATOM 715 N N . VAL A 1 95 ? -6.891 16.078 -4.676 1 97.88 95 VAL A N 1
ATOM 716 C CA . VAL A 1 95 ? -8.008 16.297 -3.764 1 97.88 95 VAL A CA 1
ATOM 717 C C . VAL A 1 95 ? -7.48 16.609 -2.365 1 97.88 95 VAL A C 1
ATOM 719 O O . VAL A 1 95 ? -6.66 15.867 -1.821 1 97.88 95 VAL A O 1
ATOM 722 N N . ALA A 1 96 ? -7.93 17.672 -1.832 1 98.25 96 ALA A N 1
ATOM 723 C CA . ALA A 1 96 ? -7.488 18.078 -0.503 1 98.25 96 ALA A CA 1
ATOM 724 C C . ALA A 1 96 ? -7.984 17.109 0.567 1 98.25 96 ALA A C 1
ATOM 726 O O . ALA A 1 96 ? -9.125 16.656 0.514 1 98.25 96 ALA A O 1
ATOM 727 N N . HIS A 1 97 ? -7.137 16.812 1.523 1 98.5 97 HIS A N 1
ATOM 728 C CA . HIS A 1 97 ? -7.473 15.961 2.652 1 98.5 97 HIS A CA 1
ATOM 729 C C . HIS A 1 97 ? -6.664 16.328 3.891 1 98.5 97 HIS A C 1
ATOM 731 O O . HIS A 1 97 ? -5.613 16.969 3.781 1 98.5 97 HIS A O 1
ATOM 737 N N . ALA A 1 98 ? -7.184 16.031 5.055 1 98.25 98 ALA A N 1
ATOM 738 C CA . ALA A 1 98 ? -6.543 16.156 6.359 1 98.25 98 ALA A CA 1
ATOM 739 C C . ALA A 1 98 ? -6.688 14.875 7.176 1 98.25 98 ALA A C 1
ATOM 741 O O . ALA A 1 98 ? -7.676 14.148 7.035 1 98.25 98 ALA A O 1
ATOM 742 N N . VAL A 1 99 ? -5.723 14.586 7.98 1 98.44 99 VAL A N 1
ATOM 743 C CA . VAL A 1 99 ? -5.734 13.383 8.805 1 98.44 99 VAL A CA 1
ATOM 744 C C . VAL A 1 99 ? -5.629 13.773 10.281 1 98.44 99 VAL A C 1
ATOM 746 O O . VAL A 1 99 ? -4.727 14.523 10.672 1 98.44 99 VAL A O 1
ATOM 749 N N . PHE A 1 100 ? -6.512 13.203 11.094 1 98.12 100 PHE A N 1
ATOM 750 C CA . PHE A 1 100 ? -6.555 13.523 12.516 1 98.12 100 PHE A CA 1
ATOM 751 C C . PHE A 1 100 ? -6.617 12.25 13.359 1 98.12 100 PHE A C 1
ATOM 753 O O . PHE A 1 100 ? -7.316 11.305 13 1 98.12 100 PHE A O 1
ATOM 760 N N . ASN A 1 101 ? -5.934 12.234 14.484 1 98.5 101 ASN A N 1
ATOM 761 C CA . ASN A 1 101 ? -6.203 11.297 15.57 1 98.5 101 ASN A CA 1
ATOM 762 C C . ASN A 1 101 ? -6.883 11.984 16.75 1 98.5 101 ASN A C 1
ATOM 764 O O . ASN A 1 101 ? -6.207 12.508 17.641 1 98.5 101 ASN A O 1
ATOM 768 N N . ARG A 1 102 ? -8.172 11.875 16.781 1 96.75 102 ARG A N 1
ATOM 769 C CA . ARG A 1 102 ? -8.984 12.508 17.812 1 96.75 102 ARG A CA 1
ATOM 770 C C . ARG A 1 102 ? -9.5 11.469 18.812 1 96.75 102 ARG A C 1
ATOM 772 O O . ARG A 1 102 ? -10.484 11.711 19.5 1 96.75 102 ARG A O 1
ATOM 779 N N . SER A 1 103 ? -8.945 10.352 18.859 1 97.19 103 SER A N 1
ATOM 780 C CA . SER A 1 103 ? -9.516 9.211 19.562 1 97.19 103 SER A CA 1
ATOM 781 C C . SER A 1 103 ? -9.125 9.219 21.031 1 97.19 103 SER A C 1
ATOM 783 O O . SER A 1 103 ? -9.727 8.516 21.844 1 97.19 103 SER A O 1
ATOM 785 N N . GLY A 1 104 ? -8.07 9.945 21.406 1 98 104 GLY A N 1
ATOM 786 C CA . GLY A 1 104 ? -7.555 9.945 22.766 1 98 104 GLY A CA 1
ATOM 787 C C . GLY A 1 104 ? -6.535 8.852 23.016 1 98 104 GLY A C 1
ATOM 788 O O . GLY A 1 104 ? -6 8.742 24.125 1 98 104 GLY A O 1
ATOM 789 N N . ALA A 1 105 ? -6.219 8.07 22.031 1 98.5 105 ALA A N 1
ATOM 790 C CA . ALA A 1 105 ? -5.219 7.012 22.109 1 98.5 105 ALA A CA 1
ATOM 791 C C . ALA A 1 105 ? -4.352 6.977 20.844 1 98.5 105 ALA A C 1
ATOM 793 O O . ALA A 1 105 ? -4.695 7.59 19.844 1 98.5 105 ALA A O 1
ATOM 794 N N . GLY A 1 106 ? -3.23 6.375 20.922 1 98.69 106 GLY A N 1
ATOM 795 C CA . GLY A 1 106 ? -2.369 6.238 19.766 1 98.69 106 GLY A CA 1
ATOM 796 C C . GLY A 1 106 ? -2.98 5.395 18.656 1 98.69 106 GLY A C 1
ATOM 797 O O . GLY A 1 106 ? -3.801 4.512 18.922 1 98.69 106 GLY A O 1
ATOM 798 N N . ALA A 1 107 ? -2.584 5.68 17.438 1 98.75 107 ALA A N 1
ATOM 799 C CA . ALA A 1 107 ? -2.938 4.867 16.281 1 98.75 107 ALA A CA 1
ATOM 800 C C . ALA A 1 107 ? -1.702 4.52 15.453 1 98.75 107 ALA A C 1
ATOM 802 O O . ALA A 1 107 ? -0.698 5.234 15.5 1 98.75 107 ALA A O 1
ATOM 803 N N . THR A 1 108 ? -1.741 3.389 14.758 1 98.75 108 THR A N 1
ATOM 804 C CA . THR A 1 108 ? -0.719 3.023 13.781 1 98.75 108 THR A CA 1
ATOM 805 C C . THR A 1 108 ? -1.351 2.705 12.43 1 98.75 108 THR A C 1
ATOM 807 O O . THR A 1 108 ? -2.49 2.238 12.367 1 98.75 108 THR A O 1
ATOM 810 N N . CYS A 1 109 ? -0.599 2.977 11.43 1 98.75 109 CYS A N 1
ATOM 811 C CA . CYS A 1 109 ? -1.093 2.762 10.078 1 98.75 109 CYS A CA 1
ATOM 812 C C . CYS A 1 109 ? 0.06 2.682 9.086 1 98.75 109 CYS A C 1
ATOM 814 O O . CYS A 1 109 ? 1.211 2.941 9.438 1 98.75 109 CYS A O 1
ATOM 816 N N . VAL A 1 110 ? -0.204 2.207 7.926 1 98.88 110 VAL A N 1
ATOM 817 C CA . VAL A 1 110 ? 0.726 2.256 6.801 1 98.88 110 VAL A CA 1
ATOM 818 C C . VAL A 1 110 ? 0.182 3.191 5.723 1 98.88 110 VAL A C 1
ATOM 820 O O . VAL A 1 110 ? -0.925 2.988 5.219 1 98.88 110 VAL A O 1
ATOM 82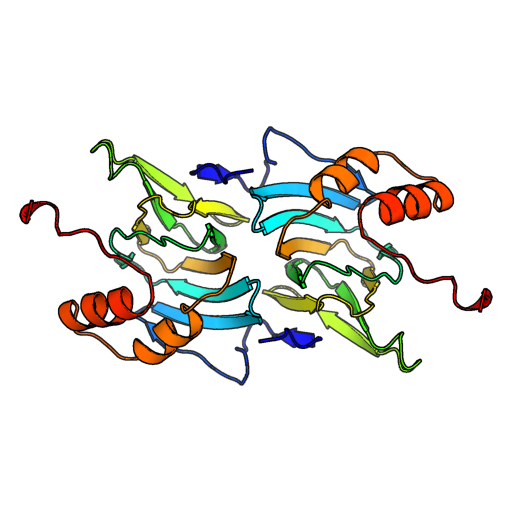3 N N . PHE A 1 111 ? 0.967 4.207 5.418 1 98.88 111 PHE A N 1
ATOM 824 C CA . PHE A 1 111 ? 0.689 5.113 4.312 1 98.88 111 PHE A CA 1
ATOM 825 C C . PHE A 1 111 ? 1.336 4.613 3.025 1 98.88 111 PHE A C 1
ATOM 827 O O . PHE A 1 111 ? 2.332 3.889 3.066 1 98.88 111 PHE A O 1
ATOM 834 N N . GLY A 1 112 ? 0.763 5.066 1.947 1 98.88 112 GLY A N 1
ATOM 835 C CA . GLY A 1 112 ? 1.432 4.902 0.667 1 98.88 112 GLY A CA 1
ATOM 836 C C . GLY A 1 112 ? 1.06 5.973 -0.342 1 98.88 112 GLY A C 1
ATOM 837 O O . GLY A 1 112 ? 0.013 6.613 -0.22 1 98.88 112 GLY A O 1
ATOM 838 N N . VAL A 1 113 ? 1.937 6.199 -1.269 1 98.94 113 VAL A N 1
ATOM 839 C CA . VAL A 1 113 ? 1.664 7.078 -2.398 1 98.94 113 VAL A CA 1
ATOM 840 C C . VAL A 1 113 ? 2.152 6.426 -3.691 1 98.94 113 VAL A C 1
ATOM 842 O O . VAL A 1 113 ? 3.111 5.652 -3.678 1 98.94 113 VAL A O 1
ATOM 845 N N . ALA A 1 114 ? 1.508 6.711 -4.699 1 98.88 114 ALA A N 1
ATOM 846 C CA . ALA A 1 114 ? 1.893 6.277 -6.039 1 98.88 114 ALA A CA 1
ATOM 847 C C . ALA A 1 114 ? 1.56 7.344 -7.078 1 98.88 114 ALA A C 1
ATOM 849 O O . ALA A 1 114 ? 0.436 7.852 -7.117 1 98.88 114 ALA A O 1
ATOM 850 N N . PRO A 1 115 ? 2.543 7.793 -7.973 1 98.69 115 PRO A N 1
ATOM 851 C CA . PRO A 1 115 ? 3.973 7.488 -7.863 1 98.69 115 PRO A CA 1
ATOM 852 C C . PRO A 1 115 ? 4.625 8.141 -6.645 1 98.69 115 PRO A C 1
ATOM 854 O O . PRO A 1 115 ? 3.971 8.898 -5.922 1 98.69 115 PRO A O 1
ATOM 857 N N . SER A 1 116 ? 5.891 7.82 -6.395 1 98.75 116 SER A N 1
ATOM 858 C CA . SER A 1 116 ? 6.586 8.266 -5.195 1 98.75 116 SER A CA 1
ATOM 859 C C . SER A 1 116 ? 6.848 9.773 -5.234 1 98.75 116 SER A C 1
ATOM 861 O O . SER A 1 116 ? 6.688 10.461 -4.223 1 98.75 116 SER A O 1
ATOM 863 N N . ARG A 1 117 ? 7.359 10.188 -6.418 1 98.38 117 ARG A N 1
ATOM 864 C CA . ARG A 1 117 ? 7.773 11.57 -6.621 1 98.38 117 ARG A CA 1
ATOM 865 C C . ARG A 1 117 ? 8.719 12.023 -5.516 1 98.38 117 ARG A C 1
ATOM 867 O O . ARG A 1 117 ? 9.781 11.43 -5.32 1 98.38 117 ARG A O 1
ATOM 874 N N . LYS A 1 118 ? 8.469 13.156 -4.824 1 98.62 118 LYS A N 1
ATOM 875 C CA . LYS A 1 118 ? 9.477 13.781 -3.969 1 98.62 118 LYS A CA 1
ATOM 876 C C . LYS A 1 118 ? 9.188 13.508 -2.496 1 98.62 118 LYS A C 1
ATOM 878 O O . LYS A 1 118 ? 9.797 14.117 -1.615 1 98.62 118 LYS A O 1
ATOM 883 N N . LEU A 1 119 ? 8.312 12.641 -2.166 1 98.69 119 LEU A N 1
ATOM 884 C CA . LEU A 1 119 ? 7.812 12.531 -0.801 1 98.69 119 LEU A CA 1
ATOM 885 C C . LEU A 1 119 ? 8.867 11.938 0.122 1 98.69 119 LEU A C 1
ATOM 887 O O . LEU A 1 119 ? 8.969 12.328 1.288 1 98.69 119 LEU A O 1
ATOM 891 N N . PHE A 1 120 ? 9.594 10.961 -0.346 1 98.31 120 PHE A N 1
ATOM 892 C CA . PHE A 1 120 ? 10.68 10.414 0.465 1 98.31 120 PHE A CA 1
ATOM 893 C C . PHE A 1 120 ? 11.641 11.516 0.896 1 98.31 120 PHE A C 1
ATOM 895 O O . PHE A 1 120 ? 11.977 11.625 2.076 1 98.31 120 PHE A O 1
ATOM 902 N N . ASP A 1 121 ? 12.039 12.336 -0.044 1 98.44 121 ASP A N 1
ATOM 903 C CA . ASP A 1 121 ? 12.945 13.445 0.232 1 98.44 121 ASP A CA 1
ATOM 904 C C . ASP A 1 121 ? 12.297 14.469 1.161 1 98.44 121 ASP A C 1
ATOM 906 O O . ASP A 1 121 ? 12.977 15.102 1.977 1 98.44 121 ASP A O 1
ATOM 910 N N . LEU A 1 122 ? 11.031 14.633 1.013 1 98.75 122 LEU A N 1
ATOM 911 C CA . LEU A 1 122 ? 10.32 15.547 1.899 1 98.75 122 LEU A CA 1
ATOM 912 C C . LEU A 1 122 ? 10.453 15.109 3.354 1 98.75 122 LEU A C 1
ATOM 914 O O . LEU A 1 122 ? 10.805 15.914 4.219 1 98.75 122 LEU A O 1
ATOM 918 N N . PHE A 1 123 ? 10.172 13.844 3.596 1 98.62 123 PHE A N 1
ATOM 919 C CA . PHE A 1 123 ? 10.148 13.375 4.977 1 98.62 123 PHE A CA 1
ATOM 920 C C . PHE A 1 123 ? 11.555 13.398 5.574 1 98.62 123 PHE A C 1
ATOM 922 O O . PHE A 1 123 ? 11.719 13.688 6.762 1 98.62 123 PHE A O 1
ATOM 929 N N . LYS A 1 124 ? 12.484 13.125 4.734 1 97.88 124 LYS A N 1
ATOM 930 C CA . LYS A 1 124 ? 13.867 13.289 5.184 1 97.88 124 LYS A CA 1
ATOM 931 C C . LYS A 1 124 ? 14.133 14.734 5.598 1 97.88 124 LYS A C 1
ATOM 933 O O . LYS A 1 124 ? 14.711 14.984 6.656 1 97.88 124 LYS A O 1
ATOM 938 N N . ALA A 1 125 ? 13.695 15.656 4.82 1 98.5 125 ALA A N 1
ATOM 939 C CA . ALA A 1 125 ? 13.922 17.078 5.066 1 98.5 125 ALA A CA 1
ATOM 940 C C . ALA A 1 125 ? 13.133 17.547 6.285 1 98.5 125 ALA A C 1
ATOM 942 O O . ALA A 1 125 ? 13.555 18.469 6.984 1 98.5 125 ALA A O 1
ATOM 943 N N . LEU A 1 126 ? 12.016 16.938 6.59 1 98.44 126 LEU A N 1
ATOM 944 C CA . LEU A 1 126 ? 11.133 17.391 7.656 1 98.44 126 LEU A CA 1
ATOM 945 C C . LEU A 1 126 ? 11.531 16.781 8.992 1 98.44 126 LEU A C 1
ATOM 947 O O . LEU A 1 126 ? 11.016 17.172 10.039 1 98.44 126 LEU A O 1
ATOM 951 N N . ASP A 1 127 ? 12.43 15.789 8.953 1 98.44 127 ASP A N 1
ATOM 952 C CA . ASP A 1 127 ? 12.828 15.125 10.188 1 98.44 127 ASP A CA 1
ATOM 953 C C . ASP A 1 127 ? 13.328 16.125 11.219 1 98.44 127 ASP A C 1
ATOM 955 O O . ASP A 1 127 ? 14.344 16.781 11.016 1 98.44 127 ASP A O 1
ATOM 959 N N . GLY A 1 128 ? 12.531 16.344 12.234 1 97.25 128 GLY A N 1
ATOM 960 C CA . GLY A 1 128 ? 12.938 17.203 13.336 1 97.25 128 GLY A CA 1
ATOM 961 C C . GLY A 1 128 ? 12.445 18.625 13.188 1 97.25 128 GLY A C 1
ATOM 962 O O . GLY A 1 128 ? 12.664 19.469 14.07 1 97.25 128 GLY A O 1
ATOM 963 N N . VAL A 1 129 ? 11.82 18.922 12.086 1 97.31 129 VAL A N 1
ATOM 964 C CA . VAL A 1 129 ? 11.281 20.266 11.891 1 97.31 129 VAL A CA 1
ATOM 965 C C . VAL A 1 129 ? 10.055 20.469 12.773 1 97.31 129 VAL A C 1
ATOM 967 O O . VAL A 1 129 ? 9.141 19.641 12.781 1 97.31 129 VAL A O 1
ATOM 970 N N . THR A 1 130 ? 10.008 21.562 13.5 1 94.44 130 THR A N 1
ATOM 971 C CA . THR A 1 130 ? 8.906 21.797 14.422 1 94.44 130 THR A CA 1
ATOM 972 C C . THR A 1 130 ? 8.18 23.109 14.086 1 94.44 130 THR A C 1
ATOM 974 O O . THR A 1 130 ? 7.055 23.328 14.531 1 94.44 130 THR A O 1
ATOM 977 N N . ASP A 1 131 ? 8.859 23.938 13.258 1 95.38 131 ASP A N 1
ATOM 978 C CA . ASP A 1 131 ? 8.266 25.219 12.867 1 95.38 131 ASP A CA 1
ATOM 979 C C . ASP A 1 131 ? 7.219 25.016 11.773 1 95.38 131 ASP A C 1
ATOM 981 O O . ASP A 1 131 ? 7.543 24.578 10.664 1 95.38 131 ASP A O 1
ATOM 985 N N . PRO A 1 132 ? 5.977 25.438 11.969 1 93.88 132 PRO A N 1
ATOM 986 C CA . PRO A 1 132 ? 4.918 25.219 10.977 1 93.88 132 PRO A CA 1
ATOM 987 C C . PRO A 1 132 ? 5.184 25.953 9.664 1 93.88 132 PRO A C 1
ATOM 989 O O . PRO A 1 132 ? 4.863 25.438 8.594 1 93.88 132 PRO A O 1
ATOM 992 N N . ALA A 1 133 ? 5.699 27.125 9.812 1 95.56 133 ALA A N 1
ATOM 993 C CA . ALA A 1 133 ? 6.004 27.859 8.586 1 95.56 133 ALA A CA 1
ATOM 994 C C . ALA A 1 133 ? 7.039 27.125 7.746 1 95.56 133 ALA A C 1
ATOM 996 O O . ALA A 1 133 ? 6.945 27.094 6.516 1 95.56 133 ALA A O 1
ATOM 997 N N . GLU A 1 134 ? 8.031 26.594 8.398 1 97.12 134 GLU A N 1
ATOM 998 C CA . GLU A 1 134 ? 9.055 25.828 7.695 1 97.12 134 GLU A CA 1
ATOM 999 C C . GLU A 1 134 ? 8.469 24.531 7.121 1 97.12 134 GLU A C 1
ATOM 1001 O O . GLU A 1 134 ? 8.836 24.125 6.016 1 97.12 134 GLU A O 1
ATOM 1006 N N . LEU A 1 135 ? 7.594 23.922 7.875 1 96.38 135 LEU A N 1
ATOM 1007 C CA . LEU A 1 135 ? 6.898 22.734 7.379 1 96.38 135 LEU A CA 1
ATOM 1008 C C . LEU A 1 135 ? 6.195 23.031 6.059 1 96.38 135 LEU A C 1
ATOM 1010 O O . LEU A 1 135 ? 6.348 22.281 5.09 1 96.38 135 LEU A O 1
ATOM 1014 N N . VAL A 1 136 ? 5.477 24.047 6.027 1 97.19 136 VAL A N 1
ATOM 1015 C CA . VAL A 1 136 ? 4.703 24.438 4.852 1 9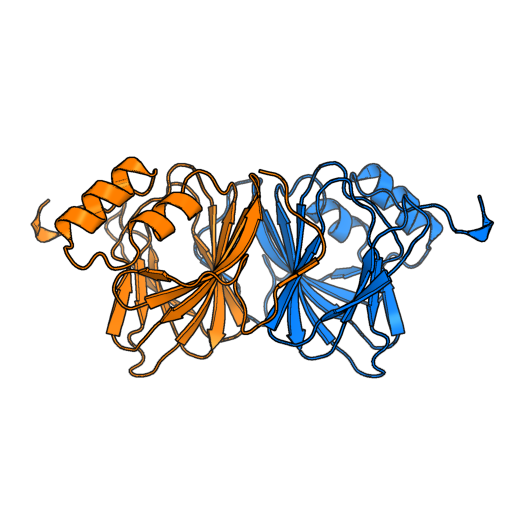7.19 136 VAL A CA 1
ATOM 1016 C C . VAL A 1 136 ? 5.645 24.734 3.689 1 97.19 136 VAL A C 1
ATOM 1018 O O . VAL A 1 136 ? 5.426 24.281 2.566 1 97.19 136 VAL A O 1
ATOM 1021 N N . ARG A 1 137 ? 6.691 25.531 3.961 1 97.88 137 ARG A N 1
ATOM 1022 C CA . ARG A 1 137 ? 7.641 25.938 2.93 1 97.88 137 ARG A CA 1
ATOM 1023 C C . ARG A 1 137 ? 8.328 24.719 2.311 1 97.88 137 ARG A C 1
ATOM 1025 O O . ARG A 1 137 ? 8.367 24.578 1.086 1 97.88 137 ARG A O 1
ATOM 1032 N N . ILE A 1 138 ? 8.883 23.844 3.148 1 98.56 138 ILE A N 1
ATOM 1033 C CA . ILE A 1 138 ? 9.602 22.672 2.676 1 98.56 138 ILE A CA 1
ATOM 1034 C C . ILE A 1 138 ? 8.656 21.766 1.885 1 98.56 138 ILE A C 1
ATOM 1036 O O . ILE A 1 138 ? 9.031 21.219 0.85 1 98.56 138 ILE A O 1
ATOM 1040 N N . SER A 1 139 ? 7.418 21.578 2.346 1 98.62 139 SER A N 1
ATOM 1041 C CA . SER A 1 139 ? 6.43 20.734 1.681 1 98.62 139 SER A CA 1
ATOM 1042 C C . SER A 1 139 ? 6.113 21.25 0.282 1 98.62 139 SER A C 1
ATOM 1044 O O . SER A 1 139 ? 6.02 20.469 -0.668 1 98.62 139 SER A O 1
ATOM 1046 N N . ALA A 1 140 ? 5.984 22.547 0.173 1 98.25 140 ALA A N 1
ATOM 1047 C CA . ALA A 1 140 ? 5.691 23.156 -1.121 1 98.25 140 ALA A CA 1
ATOM 1048 C C . ALA A 1 140 ? 6.809 22.891 -2.123 1 98.25 140 ALA A C 1
ATOM 1050 O O . ALA A 1 140 ? 6.555 22.703 -3.314 1 98.25 140 ALA A O 1
ATOM 1051 N N . LEU A 1 141 ? 8.039 22.875 -1.661 1 98.5 141 LEU A N 1
ATOM 1052 C CA . LEU A 1 141 ? 9.195 22.594 -2.51 1 98.5 141 LEU A CA 1
ATOM 1053 C C . LEU A 1 141 ? 9.211 21.125 -2.939 1 98.5 141 LEU A C 1
ATOM 1055 O O . LEU A 1 141 ? 9.961 20.75 -3.848 1 98.5 141 LEU A O 1
ATOM 1059 N N . HIS A 1 142 ? 8.336 20.312 -2.309 1 98.75 142 HIS A N 1
ATOM 1060 C CA . HIS A 1 142 ? 8.328 18.875 -2.57 1 98.75 142 HIS A CA 1
ATOM 1061 C C . HIS A 1 142 ? 6.949 18.406 -3.029 1 98.75 142 HIS A C 1
ATOM 1063 O O . HIS A 1 142 ? 6.559 17.266 -2.771 1 98.75 142 HIS A O 1
ATOM 1069 N N . GLU A 1 143 ? 6.195 19.219 -3.586 1 98.44 143 GLU A N 1
ATOM 1070 C CA . GLU A 1 143 ? 4.949 18.906 -4.273 1 98.44 143 GLU A CA 1
ATOM 1071 C C . GLU A 1 143 ? 3.861 18.5 -3.281 1 98.44 143 GLU A C 1
ATOM 1073 O O . GLU A 1 143 ? 3.092 17.562 -3.547 1 98.44 143 GLU A O 1
ATOM 1078 N N . VAL A 1 144 ? 3.852 18.969 -2.129 1 98.5 144 VAL A N 1
ATOM 1079 C CA . VAL A 1 144 ? 2.752 18.922 -1.171 1 98.5 144 VAL A CA 1
ATOM 1080 C C . VAL A 1 144 ? 2.311 20.328 -0.807 1 98.5 144 VAL A C 1
ATOM 1082 O O . VAL A 1 144 ? 3.096 21.109 -0.264 1 98.5 144 VAL A O 1
ATOM 1085 N N . ASP A 1 145 ? 1.096 20.641 -1.104 1 98.19 145 ASP A N 1
ATOM 1086 C CA . ASP A 1 145 ? 0.606 22 -0.926 1 98.19 145 ASP A CA 1
ATOM 1087 C C . ASP A 1 145 ? -0.427 22.078 0.196 1 98.19 145 ASP A C 1
ATOM 1089 O O . ASP A 1 145 ? -1.561 21.609 0.032 1 98.19 145 ASP A O 1
ATOM 1093 N N . PHE A 1 146 ? -0.058 22.656 1.251 1 97.69 146 PHE A N 1
ATOM 1094 C CA . PHE A 1 146 ? -0.991 22.875 2.352 1 97.69 146 PHE A CA 1
ATOM 1095 C C . PHE A 1 146 ? -1.993 23.969 2.014 1 97.69 146 PHE A C 1
ATOM 1097 O O . PHE A 1 146 ? -1.646 24.953 1.365 1 97.69 146 PHE A O 1
ATOM 1104 N N . LEU A 1 147 ? -3.193 23.781 2.412 1 95.44 147 LEU A N 1
ATOM 1105 C CA . LEU A 1 147 ? -4.199 24.828 2.271 1 95.44 147 LEU A CA 1
ATOM 1106 C C . LEU A 1 147 ? -3.98 25.938 3.299 1 95.44 147 LEU A C 1
ATOM 1108 O O . LEU A 1 147 ? -3.482 25.672 4.398 1 95.44 147 LEU A O 1
ATOM 1112 N N . PRO A 1 148 ? -4.348 27.125 2.898 1 88.06 148 PRO A N 1
ATOM 1113 C CA . PRO A 1 148 ? -4.281 28.203 3.893 1 88.06 148 PRO A CA 1
ATOM 1114 C C . PRO A 1 148 ? -5.242 27.984 5.059 1 88.06 148 PRO A C 1
ATOM 1116 O O . PRO A 1 148 ? -6.25 27.297 4.914 1 88.06 148 PRO A O 1
ATOM 1119 N N . PRO A 1 149 ? -4.848 28.484 6.148 1 79.81 149 PRO A N 1
ATOM 1120 C CA . PRO A 1 149 ? -5.797 28.406 7.262 1 79.81 149 PRO A CA 1
ATOM 1121 C C . PRO A 1 149 ? -7.125 29.094 6.957 1 79.81 149 PRO A C 1
ATOM 1123 O O . PRO A 1 149 ? -7.16 30.047 6.168 1 79.81 149 PRO A O 1
ATOM 1126 N N . PRO A 1 150 ? -8.234 28.359 7.367 1 67.19 150 PRO A N 1
ATOM 1127 C CA . PRO A 1 150 ? -9.539 28.953 7.055 1 67.19 150 PRO A CA 1
ATOM 1128 C C . PRO A 1 150 ? -9.602 30.438 7.371 1 67.19 150 PRO A C 1
ATOM 1130 O O . PRO A 1 150 ? -10.312 31.188 6.691 1 67.19 150 PRO A O 1
ATOM 1133 N N . ASP A 1 151 ? -9.133 30.844 8.422 1 59.91 151 ASP A N 1
ATOM 1134 C CA . ASP A 1 151 ? -9.242 32.25 8.742 1 59.91 151 ASP A CA 1
ATOM 1135 C C . ASP A 1 151 ? -8.43 33.125 7.77 1 59.91 151 ASP A C 1
ATOM 1137 O O . ASP A 1 151 ? -8.586 34.344 7.719 1 59.91 151 ASP A O 1
ATOM 1141 N N . ALA A 1 152 ? -7.543 32.594 7.133 1 52.25 152 ALA A N 1
ATOM 1142 C CA . ALA A 1 152 ? -6.723 33.375 6.219 1 52.25 152 ALA A CA 1
ATOM 1143 C C . ALA A 1 152 ? -7.41 33.562 4.867 1 52.25 152 ALA A C 1
ATOM 1145 O O . ALA A 1 152 ? -6.871 34.188 3.965 1 52.25 152 ALA A O 1
ATOM 1146 N N . GLN A 1 153 ? -8.477 32.969 4.578 1 40.69 153 GLN A N 1
ATOM 1147 C CA . GLN A 1 153 ? -9.156 33.25 3.32 1 40.69 153 GLN A CA 1
ATOM 1148 C C . GLN A 1 153 ? -9.859 34.625 3.369 1 40.69 153 GLN A C 1
ATOM 1150 O O . GLN A 1 153 ? -10.438 35 4.391 1 40.69 153 GLN A O 1
ATOM 1155 N N . MET B 1 1 ? -8.016 5.145 -14.75 1 88.31 1 MET B N 1
ATOM 1156 C CA . MET B 1 1 ? -9.117 5.359 -13.82 1 88.31 1 MET B CA 1
ATOM 1157 C C . MET B 1 1 ? -8.672 6.199 -12.633 1 88.31 1 MET B C 1
ATOM 1159 O O . MET B 1 1 ? -7.559 6.039 -12.133 1 88.31 1 MET B O 1
ATOM 1163 N N . GLN B 1 2 ? -9.516 7.074 -12.219 1 91.75 2 GLN B N 1
ATOM 1164 C CA . GLN B 1 2 ? -9.195 7.934 -11.086 1 91.75 2 GLN B CA 1
ATOM 1165 C C . GLN B 1 2 ? -9.688 7.328 -9.773 1 91.75 2 GLN B C 1
ATOM 1167 O O . GLN B 1 2 ? -10.781 6.754 -9.719 1 91.75 2 GLN B O 1
ATOM 1172 N N . MET B 1 3 ? -8.914 7.496 -8.805 1 94.88 3 MET B N 1
ATOM 1173 C CA . MET B 1 3 ? -9.305 7.09 -7.457 1 94.88 3 MET B CA 1
ATOM 1174 C C . MET B 1 3 ? -10.453 7.949 -6.945 1 94.88 3 MET B C 1
ATOM 1176 O O . MET B 1 3 ? -10.461 9.164 -7.137 1 94.88 3 MET B O 1
ATOM 1180 N N . GLU B 1 4 ? -11.398 7.336 -6.293 1 94.94 4 GLU B N 1
ATOM 1181 C CA . GLU B 1 4 ? -12.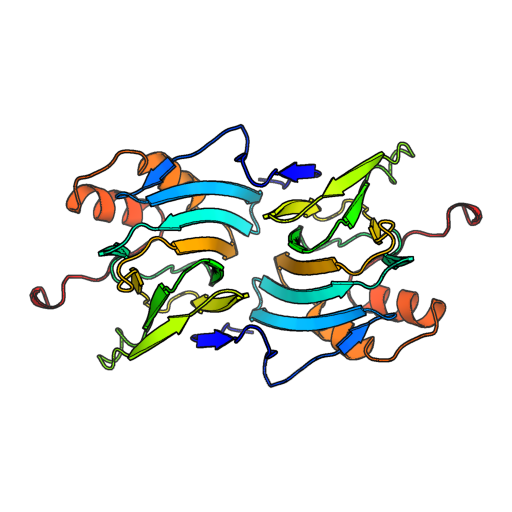438 8.078 -5.59 1 94.94 4 GLU B CA 1
ATOM 1182 C C . GLU B 1 4 ? -12.125 8.195 -4.102 1 94.94 4 GLU B C 1
ATOM 1184 O O . GLU B 1 4 ? -11.719 7.211 -3.471 1 94.94 4 GLU B O 1
ATOM 1189 N N . ALA B 1 5 ? -12.359 9.375 -3.598 1 97.31 5 ALA B N 1
ATOM 1190 C CA . ALA B 1 5 ? -12.117 9.594 -2.174 1 97.31 5 ALA B CA 1
ATOM 1191 C C . ALA B 1 5 ? -13.07 8.758 -1.32 1 97.31 5 ALA B C 1
ATOM 1193 O O . ALA B 1 5 ? -14.242 8.594 -1.668 1 97.31 5 ALA B O 1
ATOM 1194 N N . GLY B 1 6 ? -12.586 8.273 -0.21 1 96.94 6 GLY B N 1
ATOM 1195 C CA . GLY B 1 6 ? -13.461 7.547 0.698 1 96.94 6 GLY B CA 1
ATOM 1196 C C . GLY B 1 6 ? -12.75 6.465 1.483 1 96.94 6 GLY B C 1
ATOM 1197 O O . GLY B 1 6 ? -11.516 6.465 1.566 1 96.94 6 GLY B O 1
ATOM 1198 N N . ILE B 1 7 ? -13.531 5.656 2.156 1 98.19 7 ILE B N 1
ATOM 1199 C CA . ILE B 1 7 ? -13.016 4.543 2.953 1 98.19 7 ILE B CA 1
ATOM 1200 C C . ILE B 1 7 ? -13.57 3.227 2.418 1 98.19 7 ILE B C 1
ATOM 1202 O O . ILE B 1 7 ? -14.773 3.117 2.145 1 98.19 7 ILE B O 1
ATOM 1206 N N . THR B 1 8 ? -12.719 2.35 2.113 1 98.62 8 THR B N 1
ATOM 1207 C CA . THR B 1 8 ? -13.133 0.963 1.936 1 98.62 8 THR B CA 1
ATOM 1208 C C . THR B 1 8 ? -13.008 0.19 3.246 1 98.62 8 THR B C 1
ATOM 1210 O O . THR B 1 8 ? -11.906 -0.008 3.752 1 98.62 8 THR B O 1
ATOM 1213 N N . ALA B 1 9 ? -14.078 -0.307 3.709 1 97.94 9 ALA B N 1
ATOM 1214 C CA . ALA B 1 9 ? -14.125 -0.955 5.016 1 97.94 9 ALA B CA 1
ATOM 1215 C C . ALA B 1 9 ? -13.391 -2.293 4.996 1 97.94 9 ALA B C 1
ATOM 1217 O O . ALA B 1 9 ? -13.289 -2.934 3.945 1 97.94 9 ALA B O 1
ATOM 1218 N N . THR B 1 10 ? -12.906 -2.703 6.152 1 96 10 THR B N 1
ATOM 1219 C CA . THR B 1 10 ? -12.148 -3.938 6.328 1 96 10 THR B CA 1
ATOM 1220 C C . THR B 1 10 ? -12.898 -5.125 5.742 1 96 10 THR B C 1
ATOM 1222 O O . THR B 1 10 ? -12.305 -5.992 5.098 1 96 10 THR B O 1
ATOM 1225 N N . ASP B 1 11 ? -14.172 -5.184 5.887 1 94.69 11 ASP B N 1
ATOM 1226 C CA . ASP B 1 11 ? -14.961 -6.355 5.52 1 94.69 11 ASP B CA 1
ATOM 1227 C C . ASP B 1 11 ? -15.648 -6.152 4.172 1 94.69 11 ASP B C 1
ATOM 1229 O O . ASP B 1 11 ? -16.547 -6.914 3.803 1 94.69 11 ASP B O 1
ATOM 1233 N N . ALA B 1 12 ? -15.258 -5.035 3.482 1 96.06 12 ALA B N 1
ATOM 1234 C CA . ALA B 1 12 ? -15.898 -4.742 2.205 1 96.06 12 ALA B CA 1
ATOM 1235 C C . ALA B 1 12 ? -14.867 -4.559 1.1 1 96.06 12 ALA B C 1
ATOM 1237 O O . ALA B 1 12 ? -13.727 -4.16 1.366 1 96.06 12 ALA B O 1
ATOM 1238 N N . GLY B 1 13 ? -15.258 -4.906 -0.109 1 96.94 13 GLY B N 1
ATOM 1239 C CA . GLY B 1 13 ? -14.469 -4.609 -1.293 1 96.94 13 GLY B CA 1
ATOM 1240 C C . GLY B 1 13 ? -15.016 -3.453 -2.105 1 96.94 13 GLY B C 1
ATOM 1241 O O . GLY B 1 13 ? -16.156 -3.021 -1.892 1 96.94 13 GLY B O 1
ATOM 1242 N N . LEU B 1 14 ? -14.148 -2.938 -2.924 1 96.19 14 LEU B N 1
ATOM 1243 C CA . LEU B 1 14 ? -14.664 -1.955 -3.873 1 96.19 14 LEU B CA 1
ATOM 1244 C C . LEU B 1 14 ? -15.906 -2.482 -4.59 1 96.19 14 LEU B C 1
ATOM 1246 O O . LEU B 1 14 ? -15.898 -3.607 -5.094 1 96.19 14 LEU B O 1
ATOM 1250 N N . GLU B 1 15 ? -17 -1.704 -4.453 1 92.31 15 GLU B N 1
ATOM 1251 C CA . GLU B 1 15 ? -18.266 -2.035 -5.129 1 92.31 15 GLU B CA 1
ATOM 1252 C C . GLU B 1 15 ? -18.781 -3.398 -4.684 1 92.31 15 GLU B C 1
ATOM 1254 O O . GLU B 1 15 ? -19.438 -4.102 -5.457 1 92.31 15 GLU B O 1
ATOM 1259 N N . GLY B 1 16 ? -18.297 -3.873 -3.545 1 94.88 16 GLY B N 1
ATOM 1260 C CA . GLY B 1 16 ? -18.766 -5.133 -3 1 94.88 16 GLY B CA 1
ATOM 1261 C C . GLY B 1 16 ? -18.109 -6.344 -3.637 1 94.88 16 GLY B C 1
ATOM 1262 O O . GLY B 1 16 ? -18.594 -7.473 -3.473 1 94.88 16 GLY B O 1
ATOM 1263 N N . LEU B 1 17 ? -17.047 -6.125 -4.305 1 97.19 17 LEU B N 1
ATOM 1264 C CA . LEU B 1 17 ? -16.391 -7.188 -5.051 1 97.19 17 LEU B CA 1
ATOM 1265 C C . LEU B 1 17 ? -15.555 -8.062 -4.125 1 97.19 17 LEU B C 1
ATOM 1267 O O . LEU B 1 17 ? -14.969 -7.574 -3.158 1 97.19 17 LEU B O 1
ATOM 1271 N N . ALA B 1 18 ? -15.523 -9.344 -4.434 1 98.31 18 ALA B N 1
ATOM 1272 C CA . ALA B 1 18 ? -14.617 -10.375 -3.934 1 98.31 18 ALA B CA 1
ATOM 1273 C C . ALA B 1 18 ? -14.461 -11.508 -4.945 1 98.31 18 ALA B C 1
ATOM 1275 O O . ALA B 1 18 ? -15.453 -11.992 -5.5 1 98.31 18 ALA B O 1
ATOM 1276 N N . TRP B 1 19 ? -13.266 -11.867 -5.207 1 98.5 19 TRP B N 1
ATOM 1277 C CA . TRP B 1 19 ? -12.992 -12.883 -6.215 1 98.5 19 TRP B CA 1
ATOM 1278 C C . TRP B 1 19 ? -12.352 -14.117 -5.582 1 98.5 19 TRP B C 1
ATOM 1280 O O . TRP B 1 19 ? -11.648 -14.008 -4.57 1 98.5 19 TRP B O 1
ATOM 1290 N N . ASN B 1 20 ? -12.594 -15.234 -6.109 1 98.12 20 ASN B N 1
ATOM 1291 C CA . ASN B 1 20 ? -11.828 -16.453 -5.824 1 98.12 20 ASN B CA 1
ATOM 1292 C C . ASN B 1 20 ? -10.789 -16.719 -6.902 1 98.12 20 ASN B C 1
ATOM 1294 O O . ASN B 1 20 ? -11.125 -17.109 -8.023 1 98.12 20 ASN B O 1
ATOM 1298 N N . VAL B 1 21 ? -9.586 -16.453 -6.586 1 96.31 21 VAL B N 1
ATOM 1299 C CA . VAL B 1 21 ? -8.477 -16.625 -7.512 1 96.31 21 VAL B CA 1
ATOM 1300 C C . VAL B 1 21 ? -7.621 -17.812 -7.066 1 96.31 21 VAL B C 1
ATOM 1302 O O . VAL B 1 21 ? -6.758 -17.672 -6.199 1 96.31 21 VAL B O 1
ATOM 1305 N N . VAL B 1 22 ? -7.859 -19 -7.648 1 88.5 22 VAL B N 1
ATOM 1306 C CA . VAL B 1 22 ? -7.148 -20.25 -7.402 1 88.5 22 VAL B CA 1
ATOM 1307 C C . VAL B 1 22 ? -7.152 -20.578 -5.906 1 88.5 22 VAL B C 1
ATOM 1309 O O . VAL B 1 22 ? -6.102 -20.812 -5.312 1 88.5 22 VAL B O 1
ATOM 1312 N N . GLY B 1 23 ? -8.281 -20.406 -5.281 1 94.06 23 GLY B N 1
ATOM 1313 C CA . GLY B 1 23 ? -8.477 -20.828 -3.904 1 94.06 23 GLY B CA 1
ATOM 1314 C C . GLY B 1 23 ? -8.211 -19.719 -2.898 1 94.06 23 GLY B C 1
ATOM 1315 O O . GLY B 1 23 ? -8.359 -19.922 -1.691 1 94.06 23 GLY B O 1
ATOM 1316 N N . GLN B 1 24 ? -7.785 -18.625 -3.34 1 97.75 24 GLN B N 1
ATOM 1317 C CA . GLN B 1 24 ? -7.586 -17.469 -2.479 1 97.75 24 GLN B CA 1
ATOM 1318 C C . GLN B 1 24 ? -8.672 -16.422 -2.703 1 97.75 24 GLN B C 1
ATOM 1320 O O . GLN B 1 24 ? -9.117 -16.203 -3.834 1 97.75 24 GLN B O 1
ATOM 1325 N N . VAL B 1 25 ? -9.117 -15.812 -1.644 1 98.44 25 VAL B N 1
ATOM 1326 C CA . VAL B 1 25 ? -10.117 -14.766 -1.77 1 98.44 25 VAL B CA 1
ATOM 1327 C C . VAL B 1 25 ? -9.438 -13.398 -1.846 1 98.44 25 VAL B C 1
ATOM 1329 O O . VAL B 1 25 ? -8.703 -13.016 -0.932 1 98.44 25 VAL B O 1
ATOM 1332 N N . TYR B 1 26 ? -9.656 -12.711 -2.943 1 98.75 26 TYR B N 1
ATOM 1333 C CA . TYR B 1 26 ? -9.141 -11.375 -3.184 1 98.75 26 TYR B CA 1
ATOM 1334 C C . TYR B 1 26 ? -10.25 -10.336 -3.096 1 98.75 26 TYR B C 1
ATOM 1336 O O . TYR B 1 26 ? -11.242 -10.414 -3.824 1 98.75 26 TYR B O 1
ATOM 1344 N N . THR B 1 27 ? -10.125 -9.398 -2.227 1 98.81 27 THR B N 1
ATOM 1345 C CA . THR B 1 27 ? -11.086 -8.312 -2.039 1 98.81 27 THR B CA 1
ATOM 1346 C C . THR B 1 27 ? -10.445 -6.969 -2.365 1 98.81 27 THR B C 1
ATOM 1348 O O . THR B 1 27 ? -9.625 -6.461 -1.602 1 98.81 27 THR B O 1
ATOM 1351 N N . PRO B 1 28 ? -10.781 -6.375 -3.518 1 98.69 28 PRO B N 1
ATOM 1352 C CA . PRO B 1 28 ? -10.156 -5.105 -3.902 1 98.69 28 PRO B CA 1
ATOM 1353 C C . PRO B 1 28 ? -10.477 -3.973 -2.932 1 98.69 28 PRO B C 1
ATOM 1355 O O . PRO B 1 28 ? -11.625 -3.834 -2.494 1 98.69 28 PRO B O 1
ATOM 1358 N N . LYS B 1 29 ? -9.5 -3.176 -2.604 1 98.75 29 LYS B N 1
ATOM 1359 C CA . LYS B 1 29 ? -9.656 -2.121 -1.605 1 98.75 29 LYS B CA 1
ATOM 1360 C C . LYS B 1 29 ? -9.461 -0.741 -2.227 1 98.75 29 LYS B C 1
ATOM 1362 O O . LYS B 1 29 ? -10.055 0.24 -1.769 1 98.75 29 LYS B O 1
ATOM 1367 N N . LEU B 1 30 ? -8.594 -0.682 -3.209 1 98.19 30 LEU B N 1
ATOM 1368 C CA . LEU B 1 30 ? -8.203 0.559 -3.871 1 98.19 30 LEU B CA 1
ATOM 1369 C C . LEU B 1 30 ? -7.797 0.3 -5.316 1 98.19 30 LEU B C 1
ATOM 1371 O O . LEU B 1 30 ? -7.105 -0.68 -5.609 1 98.19 30 LEU B O 1
ATOM 1375 N N . HIS B 1 31 ? -8.297 1.146 -6.25 1 98.56 31 HIS B N 1
ATOM 1376 C CA . HIS B 1 31 ? -7.945 0.983 -7.656 1 98.56 31 HIS B CA 1
ATOM 1377 C C . HIS B 1 31 ? -7.91 2.328 -8.375 1 98.56 31 HIS B C 1
ATOM 1379 O O . HIS B 1 31 ? -8.906 3.051 -8.398 1 98.56 31 HIS B O 1
ATOM 1385 N N . SER B 1 32 ? -6.848 2.682 -8.867 1 98.62 32 SER B N 1
ATOM 1386 C CA . SER B 1 32 ? -6.598 3.789 -9.781 1 98.62 32 SER B CA 1
ATOM 1387 C C . SER B 1 32 ? -5.562 3.41 -10.844 1 98.62 32 SER B C 1
ATOM 1389 O O . SER B 1 32 ? -5.039 2.293 -10.828 1 98.62 32 SER B O 1
ATOM 1391 N N . ASP B 1 33 ? -5.301 4.27 -11.766 1 98.56 33 ASP B N 1
ATOM 1392 C CA . ASP B 1 33 ? -4.25 3.994 -12.734 1 98.56 33 ASP B CA 1
ATOM 1393 C C . ASP B 1 33 ? -2.895 3.83 -12.055 1 98.56 33 ASP B C 1
ATOM 1395 O O . ASP B 1 33 ? -2.045 3.066 -12.516 1 98.56 33 ASP B O 1
ATOM 1399 N N . ASN B 1 34 ? -2.693 4.465 -10.922 1 98.75 34 ASN B N 1
ATOM 1400 C CA . ASN B 1 34 ? -1.393 4.531 -10.266 1 98.75 34 ASN B CA 1
ATOM 1401 C C . ASN B 1 34 ? -1.172 3.338 -9.336 1 98.75 34 ASN B C 1
ATOM 1403 O O . ASN B 1 34 ? -0.031 2.945 -9.086 1 98.75 34 ASN B O 1
ATOM 1407 N N . VAL B 1 35 ? -2.311 2.77 -8.852 1 98.88 35 VAL B N 1
ATOM 1408 C CA . VAL B 1 35 ? -2.137 1.762 -7.812 1 98.88 35 VAL B CA 1
ATOM 1409 C C . VAL B 1 35 ? -3.389 0.895 -7.719 1 98.88 35 VAL B C 1
ATOM 1411 O O . VAL B 1 35 ? -4.508 1.387 -7.891 1 98.88 35 VAL B O 1
ATOM 1414 N N . PHE B 1 36 ? -3.207 -0.35 -7.512 1 98.88 36 PHE B N 1
ATOM 1415 C CA . PHE B 1 36 ? -4.254 -1.317 -7.199 1 98.88 36 PHE B CA 1
ATOM 1416 C C . PHE B 1 36 ? -3.885 -2.135 -5.969 1 98.88 36 PHE B C 1
ATOM 1418 O O . PHE B 1 36 ? -2.773 -2.662 -5.875 1 98.88 36 PHE B O 1
ATOM 1425 N N . MET B 1 37 ? -4.762 -2.17 -4.934 1 98.88 37 MET B N 1
ATOM 1426 C CA . MET B 1 37 ? -4.555 -2.918 -3.695 1 98.88 37 MET B CA 1
ATOM 1427 C C . MET B 1 37 ? -5.73 -3.848 -3.418 1 98.88 37 MET B C 1
ATOM 1429 O O . MET B 1 37 ? -6.883 -3.496 -3.684 1 98.88 37 MET B O 1
ATOM 1433 N N . TRP B 1 38 ? -5.434 -4.961 -2.801 1 98.81 38 TRP B N 1
ATOM 1434 C CA . TRP B 1 38 ? -6.488 -5.898 -2.426 1 98.81 38 TRP B CA 1
ATOM 1435 C C . TRP B 1 38 ? -6.105 -6.672 -1.168 1 98.81 38 TRP B C 1
ATOM 1437 O O . TRP B 1 38 ? -4.922 -6.922 -0.92 1 98.81 38 TRP B O 1
ATOM 1447 N N . HIS B 1 39 ? -7.055 -6.969 -0.401 1 98.81 39 HIS B N 1
ATOM 1448 C CA . HIS B 1 39 ? -6.914 -7.922 0.693 1 98.81 39 HIS B CA 1
ATOM 1449 C C . HIS B 1 39 ? -6.973 -9.359 0.183 1 98.81 39 HIS B C 1
ATOM 1451 O O . HIS B 1 39 ? -7.797 -9.68 -0.675 1 98.81 39 HIS B O 1
ATOM 1457 N N . ALA B 1 40 ? -6.152 -10.219 0.737 1 98.75 40 ALA B N 1
ATOM 1458 C CA . ALA B 1 40 ? -6.145 -11.625 0.346 1 98.75 40 ALA B CA 1
ATOM 1459 C C . ALA B 1 40 ? -6.262 -12.531 1.567 1 98.75 40 ALA B C 1
ATOM 1461 O O . ALA B 1 40 ? -5.598 -12.312 2.582 1 98.75 40 ALA B O 1
ATOM 1462 N N . GLU B 1 41 ? -7.109 -13.43 1.498 1 98.81 41 GLU B N 1
ATOM 1463 C CA . GLU B 1 41 ? -7.117 -14.609 2.361 1 98.81 41 GLU B CA 1
ATOM 1464 C C . GLU B 1 41 ? -6.383 -15.781 1.708 1 98.81 41 GLU B C 1
ATOM 1466 O O . GLU B 1 41 ? -6.785 -16.25 0.643 1 98.81 41 GLU B O 1
ATOM 1471 N N . VAL B 1 42 ? -5.387 -16.25 2.365 1 98.69 42 VAL B N 1
ATOM 1472 C CA . VAL B 1 42 ? -4.492 -17.25 1.801 1 98.69 42 VAL B CA 1
ATOM 1473 C C . VAL B 1 42 ? -4.535 -18.516 2.654 1 98.69 42 VAL B C 1
ATOM 1475 O O . VAL B 1 42 ? -3.848 -18.609 3.674 1 98.69 42 VAL B O 1
ATOM 1478 N N . PRO B 1 43 ? -5.254 -19.484 2.277 1 98.62 43 PRO B N 1
ATOM 1479 C CA . PRO B 1 43 ? -5.363 -20.719 3.051 1 98.62 43 PRO B CA 1
ATOM 1480 C C . PRO B 1 43 ? -4.043 -21.484 3.133 1 98.62 43 PRO B C 1
ATOM 1482 O O . PRO B 1 43 ? -3.15 -21.281 2.307 1 98.62 43 PRO B O 1
ATOM 1485 N N . ALA B 1 44 ? -4.062 -22.328 4.102 1 98.19 44 ALA B N 1
ATOM 1486 C CA . ALA B 1 44 ? -2.904 -23.203 4.23 1 98.19 44 ALA B CA 1
ATOM 1487 C C . ALA B 1 44 ? -2.66 -23.984 2.938 1 98.19 44 ALA B C 1
ATOM 1489 O O . ALA B 1 44 ? -3.607 -24.422 2.277 1 98.19 44 ALA B O 1
ATOM 1490 N N . ASP B 1 45 ? -1.342 -24.031 2.547 1 96.38 45 ASP B N 1
ATOM 1491 C CA . ASP B 1 45 ? -0.836 -24.906 1.484 1 96.38 45 ASP B CA 1
ATOM 1492 C C . ASP B 1 45 ? -1.197 -24.344 0.107 1 96.38 45 ASP B C 1
ATOM 1494 O O . ASP B 1 45 ? -1.016 -25.031 -0.906 1 96.38 45 ASP B O 1
ATOM 1498 N N . THR B 1 46 ? -1.757 -23.156 0.061 1 96.56 46 THR B N 1
ATOM 1499 C CA . THR B 1 46 ? -1.958 -22.531 -1.237 1 96.56 46 THR B CA 1
ATOM 1500 C C . THR B 1 46 ? -0.736 -21.703 -1.631 1 96.56 46 THR B C 1
ATOM 1502 O O . THR B 1 46 ? 0.139 -21.438 -0.802 1 96.56 46 THR B O 1
ATOM 1505 N N . PHE B 1 47 ? -0.685 -21.406 -2.943 1 96.19 47 PHE B N 1
ATOM 1506 C CA . PHE B 1 47 ? 0.483 -20.688 -3.443 1 96.19 47 PHE B CA 1
ATOM 1507 C C . PHE B 1 47 ? 0.173 -20.016 -4.77 1 96.19 47 PHE B C 1
ATOM 1509 O O . PHE B 1 47 ? -0.856 -20.281 -5.391 1 96.19 47 PHE B O 1
ATOM 1516 N N . VAL B 1 48 ? 0.963 -19.062 -5.129 1 96.62 48 VAL B N 1
ATOM 1517 C CA . VAL B 1 48 ? 1.08 -18.469 -6.461 1 96.62 48 VAL B CA 1
ATOM 1518 C C . VAL B 1 48 ? 2.42 -18.859 -7.082 1 96.62 48 VAL B C 1
ATOM 1520 O O . VAL B 1 48 ? 3.479 -18.484 -6.57 1 96.62 48 VAL B O 1
ATOM 1523 N N . PRO B 1 49 ? 2.387 -19.609 -8.148 1 96.12 49 PRO B N 1
ATOM 1524 C CA . PRO B 1 49 ? 3.635 -20.078 -8.75 1 96.12 49 PRO B CA 1
ATOM 1525 C C . PRO B 1 49 ? 4.531 -18.938 -9.211 1 96.12 49 PRO B C 1
ATOM 1527 O O . PRO B 1 49 ? 4.078 -17.781 -9.305 1 96.12 49 PRO B O 1
ATOM 1530 N N . PRO B 1 50 ? 5.797 -19.266 -9.492 1 97.38 50 PRO B N 1
ATOM 1531 C CA . PRO B 1 50 ? 6.723 -18.219 -9.93 1 97.38 50 PRO B CA 1
ATOM 1532 C C . PRO B 1 50 ? 6.234 -17.469 -11.164 1 97.38 50 PRO B C 1
ATOM 1534 O O . PRO B 1 50 ? 5.789 -18.094 -12.133 1 97.38 50 PRO B O 1
ATOM 1537 N N . HIS B 1 51 ? 6.32 -16.156 -11.094 1 98.25 51 HIS B N 1
ATOM 1538 C CA . HIS B 1 51 ? 5.891 -15.312 -12.195 1 98.25 51 HIS B CA 1
ATOM 1539 C C . HIS B 1 51 ? 6.578 -13.953 -12.148 1 98.25 51 HIS B C 1
ATOM 1541 O O . HIS B 1 51 ? 7.258 -13.633 -11.172 1 98.25 51 HIS B O 1
ATOM 1547 N N . VAL B 1 52 ? 6.414 -13.203 -13.219 1 98.31 52 VAL B N 1
ATOM 1548 C CA . VAL B 1 52 ? 6.996 -11.867 -13.367 1 98.31 52 VAL B CA 1
ATOM 1549 C C . VAL B 1 52 ? 5.898 -10.867 -13.703 1 98.31 52 VAL B C 1
ATOM 1551 O O . VAL B 1 52 ? 5.008 -11.148 -14.508 1 98.31 52 VAL B O 1
ATOM 1554 N N . HIS B 1 53 ? 5.855 -9.758 -13.023 1 98.56 53 HIS B N 1
ATOM 1555 C CA . HIS B 1 53 ? 5.172 -8.555 -13.492 1 98.56 53 HIS B CA 1
ATOM 1556 C C . HIS B 1 53 ? 6.113 -7.66 -14.289 1 98.56 53 HIS B C 1
ATOM 1558 O O . HIS B 1 53 ? 6.988 -7.012 -13.719 1 98.56 53 HIS B O 1
ATOM 1564 N N . PRO B 1 54 ? 5.965 -7.535 -15.57 1 98.19 54 PRO B N 1
ATOM 1565 C CA . PRO B 1 54 ? 6.914 -6.742 -16.359 1 98.19 54 PRO B CA 1
ATOM 1566 C C . PRO B 1 54 ? 6.691 -5.238 -16.203 1 98.19 54 PRO B C 1
ATOM 1568 O O . PRO B 1 54 ? 7.582 -4.445 -16.516 1 98.19 54 PRO B O 1
ATOM 1571 N N . THR B 1 55 ? 5.551 -4.832 -15.703 1 98.06 55 THR B N 1
ATOM 1572 C CA . THR B 1 55 ? 5.203 -3.42 -15.836 1 98.06 55 THR B CA 1
ATOM 1573 C C . THR B 1 55 ? 4.855 -2.824 -14.469 1 98.06 55 THR B C 1
ATOM 1575 O O . THR B 1 55 ? 4.488 -1.65 -14.375 1 98.06 55 THR B O 1
ATOM 1578 N N . GLN B 1 56 ? 4.984 -3.711 -13.383 1 98.38 56 GLN B N 1
ATOM 1579 C CA . GLN B 1 56 ? 4.504 -3.256 -12.086 1 98.38 56 GLN B CA 1
ATOM 1580 C C . GLN B 1 56 ? 5.473 -3.65 -10.969 1 98.38 56 GLN B C 1
ATOM 1582 O O . GLN B 1 56 ? 6.023 -4.754 -10.984 1 98.38 56 GLN B O 1
ATOM 1587 N N . ASP B 1 57 ? 5.707 -2.73 -10.062 1 98.88 57 ASP B N 1
ATOM 1588 C CA . ASP B 1 57 ? 6.168 -3.143 -8.742 1 98.88 57 ASP B CA 1
ATOM 1589 C C . ASP B 1 57 ? 5.023 -3.74 -7.926 1 98.88 57 ASP B C 1
ATOM 1591 O O . ASP B 1 57 ? 3.891 -3.262 -7.992 1 98.88 57 ASP B O 1
ATOM 1595 N N . GLU B 1 58 ? 5.32 -4.738 -7.164 1 98.88 58 GLU B N 1
ATOM 1596 C CA . GLU B 1 58 ? 4.34 -5.395 -6.301 1 98.88 58 GLU B CA 1
ATOM 1597 C C . GLU B 1 58 ? 4.852 -5.5 -4.867 1 98.88 58 GLU B C 1
ATOM 1599 O O . GLU B 1 58 ? 6.062 -5.516 -4.633 1 98.88 58 GLU B O 1
ATOM 1604 N N . TRP B 1 59 ? 3.918 -5.496 -3.863 1 98.94 59 TRP B N 1
ATOM 1605 C CA . TRP B 1 59 ? 4.301 -5.656 -2.463 1 98.94 59 TRP B CA 1
ATOM 1606 C C . TRP B 1 59 ? 3.205 -6.371 -1.679 1 98.94 59 TRP B C 1
ATOM 1608 O O . TRP B 1 59 ? 2.074 -6.496 -2.154 1 98.94 59 TRP B O 1
ATOM 1618 N N . ILE B 1 60 ? 3.576 -6.898 -0.566 1 98.94 60 ILE B N 1
ATOM 1619 C CA . ILE B 1 60 ? 2.662 -7.52 0.384 1 98.94 60 ILE B CA 1
ATOM 1620 C C . ILE B 1 60 ? 2.889 -6.938 1.777 1 98.94 60 ILE B C 1
ATOM 1622 O O . ILE B 1 60 ? 4.031 -6.832 2.232 1 98.94 60 ILE B O 1
ATOM 1626 N N . LEU B 1 61 ? 1.907 -6.504 2.414 1 98.94 61 LEU B N 1
ATOM 1627 C CA . LEU B 1 61 ? 1.892 -6.305 3.859 1 98.94 61 LEU B CA 1
ATOM 1628 C C . LEU B 1 61 ? 1.174 -7.453 4.559 1 98.94 61 LEU B C 1
ATOM 1630 O O . LEU B 1 61 ? -0.039 -7.617 4.41 1 98.94 61 LEU B O 1
ATOM 1634 N N . VAL B 1 62 ? 1.874 -8.195 5.355 1 98.88 62 VAL B N 1
ATOM 1635 C CA . VAL B 1 62 ? 1.265 -9.336 6.039 1 98.88 62 VAL B CA 1
ATOM 1636 C C . VAL B 1 62 ? 0.473 -8.844 7.25 1 98.88 62 VAL B C 1
ATOM 1638 O O . VAL B 1 62 ? 0.976 -8.055 8.047 1 98.88 62 VAL B O 1
ATOM 1641 N N . LEU B 1 63 ? -0.756 -9.281 7.336 1 98.56 63 LEU B N 1
ATOM 1642 C CA . LEU B 1 63 ? -1.604 -8.867 8.453 1 98.56 63 LEU B CA 1
ATOM 1643 C C . LEU B 1 63 ? -1.659 -9.953 9.523 1 98.56 63 LEU B C 1
ATOM 1645 O O . LEU B 1 63 ? -1.634 -9.656 10.719 1 98.56 63 LEU B O 1
ATOM 1649 N N . SER B 1 64 ? -1.818 -11.156 9.125 1 98.56 64 SER B N 1
ATOM 1650 C CA . SER B 1 64 ? -1.826 -12.305 10.023 1 98.56 64 SER B CA 1
ATOM 1651 C C . SER B 1 64 ? -1.218 -13.531 9.352 1 98.56 64 SER B C 1
ATOM 1653 O O . SER B 1 64 ? -1.241 -13.656 8.125 1 98.56 64 SER B O 1
ATOM 1655 N N . GLY B 1 65 ? -0.657 -14.469 10.148 1 98.56 65 GLY B N 1
ATOM 1656 C CA . GLY B 1 65 ? -0.032 -15.664 9.625 1 98.56 65 GLY B CA 1
ATOM 1657 C C . GLY B 1 65 ? 1.347 -15.422 9.039 1 98.56 65 GLY B C 1
ATOM 1658 O O . GLY B 1 65 ? 1.988 -14.414 9.359 1 98.56 65 GLY B O 1
ATOM 1659 N N . THR B 1 66 ? 1.807 -16.469 8.352 1 98.5 66 THR B N 1
ATOM 1660 C CA . THR B 1 66 ? 3.141 -16.422 7.766 1 98.5 66 THR B CA 1
ATOM 1661 C C . THR B 1 66 ? 3.092 -16.797 6.285 1 98.5 66 THR B C 1
ATOM 1663 O O . THR B 1 66 ? 2.385 -17.734 5.898 1 98.5 66 THR B O 1
ATOM 1666 N N . LEU B 1 67 ? 3.824 -16.047 5.504 1 98.75 67 LEU B N 1
ATOM 1667 C CA . LEU B 1 67 ? 4 -16.328 4.086 1 98.75 67 LEU B CA 1
ATOM 1668 C C . LEU B 1 67 ? 5.477 -16.469 3.738 1 98.75 67 LEU B C 1
ATOM 1670 O O . LEU B 1 67 ? 6.34 -15.914 4.418 1 98.75 67 LEU B O 1
ATOM 1674 N N . GLU B 1 68 ? 5.727 -17.219 2.758 1 98.69 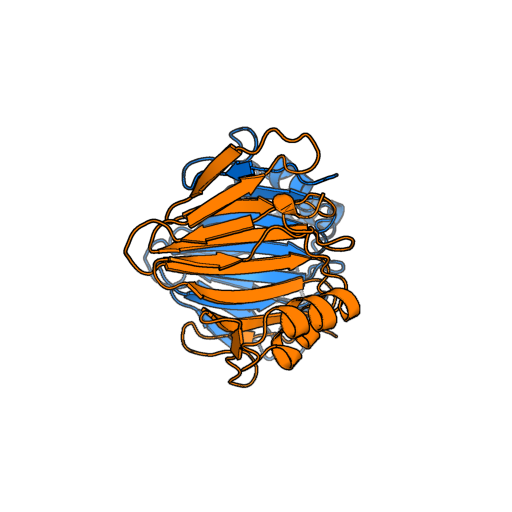68 GLU B N 1
ATOM 1675 C CA . GLU B 1 68 ? 7.062 -17.328 2.178 1 98.69 68 GLU B CA 1
ATOM 1676 C C . GLU B 1 68 ? 7.082 -16.812 0.742 1 98.69 68 GLU B C 1
ATOM 1678 O O . GLU B 1 68 ? 6.25 -17.203 -0.077 1 98.69 68 GLU B O 1
ATOM 1683 N N . VAL B 1 69 ? 8.016 -15.953 0.486 1 98.62 69 VAL B N 1
ATOM 1684 C CA . VAL B 1 69 ? 8.172 -15.414 -0.86 1 98.62 69 VAL B CA 1
ATOM 1685 C C . VAL B 1 69 ? 9.547 -15.789 -1.406 1 98.62 69 VAL B C 1
ATOM 1687 O O . VAL B 1 69 ? 10.57 -15.461 -0.798 1 98.62 69 VAL B O 1
ATOM 1690 N N . ASP B 1 70 ? 9.523 -16.406 -2.5 1 97.81 70 ASP B N 1
ATOM 1691 C CA . ASP B 1 70 ? 10.766 -16.875 -3.109 1 97.81 70 ASP B CA 1
ATOM 1692 C C . ASP B 1 70 ? 11.227 -15.93 -4.215 1 97.81 70 ASP B C 1
ATOM 1694 O O . ASP B 1 70 ? 10.414 -15.445 -5.004 1 97.81 70 ASP B O 1
ATOM 1698 N N . PHE B 1 71 ? 12.539 -15.695 -4.23 1 97.75 71 PHE B N 1
ATOM 1699 C CA . PHE B 1 71 ? 13.219 -14.953 -5.285 1 97.75 71 PHE B CA 1
ATOM 1700 C C . PHE B 1 71 ? 14.383 -15.766 -5.848 1 97.75 71 PHE B C 1
ATOM 1702 O O . PHE B 1 71 ? 14.672 -16.859 -5.371 1 97.75 71 PHE B O 1
ATOM 1709 N N . GLY B 1 72 ? 15.047 -15.219 -6.941 1 96.44 72 GLY B N 1
ATOM 1710 C CA . GLY B 1 72 ? 16.281 -15.781 -7.465 1 96.44 72 GLY B CA 1
ATOM 1711 C C . GLY B 1 72 ? 16.047 -16.797 -8.562 1 96.44 72 GLY B C 1
ATOM 1712 O O . GLY B 1 72 ? 16.938 -17.609 -8.867 1 96.44 72 GLY B O 1
ATOM 1713 N N . PHE B 1 73 ? 14.945 -16.812 -9.133 1 95.38 73 PHE B N 1
ATOM 1714 C CA . PHE B 1 73 ? 14.617 -17.797 -10.164 1 95.38 73 PHE B CA 1
ATOM 1715 C C . PHE B 1 73 ? 15.469 -17.578 -11.406 1 95.38 73 PHE B C 1
ATOM 1717 O O . PHE B 1 73 ? 15.836 -18.547 -12.086 1 95.38 73 PHE B O 1
ATOM 1724 N N . GLU B 1 74 ? 15.789 -16.359 -11.711 1 91.12 74 GLU B N 1
ATOM 1725 C CA . GLU B 1 74 ? 16.562 -16.031 -12.898 1 91.12 74 GLU B CA 1
ATOM 1726 C C . GLU B 1 74 ? 17.984 -16.578 -12.805 1 91.12 74 GLU B C 1
ATOM 1728 O O . GLU B 1 74 ? 18.594 -16.906 -13.82 1 91.12 74 GLU B O 1
ATOM 1733 N N . THR B 1 75 ? 18.484 -16.719 -11.617 1 91.62 75 THR B N 1
ATOM 1734 C CA . THR B 1 75 ? 19.859 -17.156 -11.43 1 91.62 75 THR B CA 1
ATOM 1735 C C . THR B 1 75 ? 19.891 -18.641 -11.031 1 91.62 75 THR B C 1
ATOM 1737 O O . THR B 1 75 ? 20.969 -19.25 -11.008 1 91.62 75 THR B O 1
ATOM 1740 N N . GLY B 1 76 ? 18.781 -19.141 -10.711 1 91.5 76 GLY B N 1
ATOM 1741 C CA . GLY B 1 76 ? 18.719 -20.516 -10.242 1 91.5 76 GLY B CA 1
ATOM 1742 C C . GLY B 1 76 ? 19.016 -20.656 -8.766 1 91.5 76 GLY B C 1
ATOM 1743 O O . GLY B 1 76 ? 19.078 -21.766 -8.242 1 91.5 76 GLY B O 1
ATOM 1744 N N . ASN B 1 77 ? 19.281 -19.594 -8.109 1 93.44 77 ASN B N 1
ATOM 1745 C CA . ASN B 1 77 ? 19.531 -19.562 -6.668 1 93.44 77 ASN B CA 1
ATOM 1746 C C . ASN B 1 77 ? 18.297 -19.078 -5.906 1 93.44 77 ASN B C 1
ATOM 1748 O O . ASN B 1 77 ? 18.297 -17.984 -5.348 1 93.44 77 ASN B O 1
ATOM 1752 N N . VAL B 1 78 ? 17.328 -19.953 -5.82 1 95.25 78 VAL B N 1
ATOM 1753 C CA . VAL B 1 78 ? 16.047 -19.594 -5.227 1 95.25 78 VAL B CA 1
ATOM 1754 C C . VAL B 1 78 ? 16.172 -19.578 -3.703 1 95.25 78 VAL B C 1
ATOM 1756 O O . VAL B 1 78 ? 16.672 -20.547 -3.105 1 95.25 78 VAL B O 1
ATOM 1759 N N . THR B 1 79 ? 15.805 -18.562 -3.068 1 93.62 79 THR B N 1
ATOM 1760 C CA . THR B 1 79 ? 15.82 -18.375 -1.62 1 93.62 79 THR B CA 1
ATOM 1761 C C . THR B 1 79 ? 14.43 -18.047 -1.102 1 93.62 79 THR B C 1
ATOM 1763 O O . THR B 1 79 ? 13.742 -17.188 -1.66 1 93.62 79 THR B O 1
ATOM 1766 N N . ALA B 1 80 ? 14.047 -18.75 -0.063 1 93.12 80 ALA B N 1
ATOM 1767 C CA . ALA B 1 80 ? 12.781 -18.469 0.605 1 93.12 80 ALA B CA 1
ATOM 1768 C C . ALA B 1 80 ? 12.938 -17.312 1.596 1 93.12 80 ALA B C 1
ATOM 1770 O O . ALA B 1 80 ? 13.914 -17.25 2.344 1 93.12 80 ALA B O 1
ATOM 1771 N N . ASN B 1 81 ? 12.008 -16.453 1.603 1 97.19 81 ASN B N 1
ATOM 1772 C CA . ASN B 1 81 ? 11.93 -15.336 2.531 1 97.19 81 ASN B CA 1
ATOM 1773 C C . ASN B 1 81 ? 10.633 -15.367 3.336 1 97.19 81 ASN B C 1
ATOM 1775 O O . ASN B 1 81 ? 9.539 -15.266 2.771 1 97.19 81 ASN B O 1
ATOM 1779 N N . LYS B 1 82 ? 10.797 -15.5 4.594 1 98.31 82 LYS B N 1
ATOM 1780 C CA . LYS B 1 82 ? 9.625 -15.625 5.465 1 98.31 82 LYS B CA 1
ATOM 1781 C C . LYS B 1 82 ? 9.172 -14.258 5.961 1 98.31 82 LYS B C 1
ATOM 1783 O O . LYS B 1 82 ? 9.984 -13.438 6.387 1 98.31 82 LYS B O 1
ATOM 1788 N N . ALA B 1 83 ? 7.906 -14.039 5.887 1 98.69 83 ALA B N 1
ATOM 1789 C CA . ALA B 1 83 ? 7.309 -12.789 6.324 1 98.69 83 ALA B CA 1
ATOM 1790 C C . ALA B 1 83 ? 6.137 -13.039 7.27 1 98.69 83 ALA B C 1
ATOM 1792 O O . ALA B 1 83 ? 5.277 -13.875 6.996 1 98.69 83 ALA B O 1
ATOM 1793 N N . GLY B 1 84 ? 6.137 -12.32 8.383 1 98.62 84 GLY B N 1
ATOM 1794 C CA . GLY B 1 84 ? 5.051 -12.383 9.352 1 98.62 84 GLY B CA 1
ATOM 1795 C C . GLY B 1 84 ? 4.301 -11.07 9.484 1 98.62 84 GLY B C 1
ATOM 1796 O O . GLY B 1 84 ? 4.512 -10.148 8.703 1 98.62 84 GLY B O 1
ATOM 1797 N N . PRO B 1 85 ? 3.418 -11.062 10.484 1 98.44 85 PRO B N 1
ATOM 1798 C CA . PRO B 1 85 ? 2.549 -9.891 10.617 1 98.44 85 PRO B CA 1
ATOM 1799 C C . PRO B 1 85 ? 3.334 -8.578 10.719 1 98.44 85 PRO B C 1
ATOM 1801 O O . PRO B 1 85 ? 4.238 -8.461 11.547 1 98.44 85 PRO B O 1
ATOM 1804 N N . GLY B 1 86 ? 3.004 -7.664 9.805 1 98.06 86 GLY B N 1
ATOM 1805 C CA . GLY B 1 86 ? 3.629 -6.352 9.812 1 98.06 86 GLY B CA 1
ATOM 1806 C C . GLY B 1 86 ? 4.785 -6.238 8.844 1 98.06 86 GLY B C 1
ATOM 1807 O O . GLY B 1 86 ? 5.211 -5.129 8.5 1 98.06 86 GLY B O 1
ATOM 1808 N N . ASP B 1 87 ? 5.344 -7.32 8.453 1 98.69 87 ASP B N 1
ATOM 1809 C CA . ASP B 1 87 ? 6.414 -7.301 7.461 1 98.69 87 ASP B CA 1
ATOM 1810 C C . ASP B 1 87 ? 5.898 -6.828 6.105 1 98.69 87 ASP B C 1
ATOM 1812 O O . ASP B 1 87 ? 4.746 -7.086 5.75 1 98.69 87 ASP B O 1
ATOM 1816 N N . VAL B 1 88 ? 6.73 -6.125 5.363 1 98.88 88 VAL B N 1
ATOM 1817 C CA . VAL B 1 88 ? 6.445 -5.723 3.992 1 98.88 88 VAL B CA 1
ATOM 1818 C C . VAL B 1 88 ? 7.379 -6.457 3.033 1 98.88 88 VAL B C 1
ATOM 1820 O O . VAL B 1 88 ? 8.602 -6.352 3.148 1 98.88 88 VAL B O 1
ATOM 1823 N N . VAL B 1 89 ? 6.801 -7.215 2.143 1 98.81 89 VAL B N 1
ATOM 1824 C CA . VAL B 1 89 ? 7.574 -7.883 1.101 1 98.81 89 VAL B CA 1
ATOM 1825 C C . VAL B 1 89 ? 7.672 -6.98 -0.128 1 98.81 89 VAL B C 1
ATOM 1827 O O . VAL B 1 89 ? 6.668 -6.426 -0.582 1 98.81 89 VAL B O 1
ATOM 1830 N N . ARG B 1 90 ? 8.805 -6.809 -0.635 1 98.81 90 ARG B N 1
ATOM 1831 C CA . ARG B 1 90 ? 9.078 -5.992 -1.814 1 98.81 90 ARG B CA 1
ATOM 1832 C C . ARG B 1 90 ? 9.398 -6.863 -3.023 1 98.81 90 ARG B C 1
ATOM 1834 O O . ARG B 1 90 ? 10.391 -7.594 -3.021 1 98.81 90 ARG B O 1
ATOM 1841 N N . MET B 1 91 ? 8.562 -6.805 -4.039 1 98.81 91 MET B N 1
ATOM 1842 C CA . MET B 1 91 ? 8.695 -7.602 -5.254 1 98.81 91 MET B CA 1
ATOM 1843 C C . MET B 1 91 ? 8.828 -6.711 -6.48 1 98.81 91 MET B C 1
ATOM 1845 O O . MET B 1 91 ? 7.824 -6.25 -7.031 1 98.81 91 MET B O 1
ATOM 1849 N N . PRO B 1 92 ? 10.031 -6.527 -6.949 1 98.62 92 PRO B N 1
ATOM 1850 C CA . PRO B 1 92 ? 10.297 -5.52 -7.98 1 98.62 92 PRO B CA 1
ATOM 1851 C C . PRO B 1 92 ? 9.766 -5.926 -9.352 1 98.62 92 PRO B C 1
ATOM 1853 O O . PRO B 1 92 ? 9.766 -7.109 -9.695 1 98.62 92 PRO B O 1
ATOM 1856 N N . LYS B 1 93 ? 9.391 -4.902 -10.047 1 98.56 93 LYS B N 1
ATOM 1857 C CA . LYS B 1 93 ? 9.047 -5.051 -11.453 1 98.56 93 LYS B CA 1
ATOM 1858 C C . LYS B 1 93 ? 10.133 -5.824 -12.203 1 98.56 93 LYS B C 1
ATOM 1860 O O . LYS B 1 93 ? 11.32 -5.527 -12.078 1 98.56 93 LYS B O 1
ATOM 1865 N N . GLY B 1 94 ? 9.711 -6.828 -12.922 1 97.75 94 GLY B N 1
ATOM 1866 C CA . GLY B 1 94 ? 10.633 -7.555 -13.781 1 97.75 94 GLY B CA 1
ATOM 1867 C C . GLY B 1 94 ? 11.367 -8.672 -13.062 1 97.75 94 GLY B C 1
ATOM 1868 O O . GLY B 1 94 ? 12.141 -9.406 -13.672 1 97.75 94 GLY B O 1
ATOM 1869 N N . VAL B 1 95 ? 11.172 -8.836 -11.797 1 97.94 95 VAL B N 1
ATOM 1870 C CA . VAL B 1 95 ? 11.859 -9.859 -11.016 1 97.94 95 VAL B CA 1
ATOM 1871 C C . VAL B 1 95 ? 10.891 -10.992 -10.68 1 97.94 95 VAL B C 1
ATOM 1873 O O . VAL B 1 95 ? 9.797 -10.75 -10.156 1 97.94 95 VAL B O 1
ATOM 1876 N N . ALA B 1 96 ? 11.281 -12.156 -10.984 1 98.31 96 ALA B N 1
ATOM 1877 C CA . ALA B 1 96 ? 10.438 -13.32 -10.727 1 98.31 96 ALA B CA 1
ATOM 1878 C C . ALA B 1 96 ? 10.273 -13.562 -9.234 1 98.31 96 ALA B C 1
ATOM 1880 O O . ALA B 1 96 ? 11.234 -13.438 -8.469 1 98.31 96 ALA B O 1
ATOM 1881 N N . HIS B 1 97 ? 9.07 -13.914 -8.82 1 98.5 97 HIS B N 1
ATOM 1882 C CA . HIS B 1 97 ? 8.773 -14.242 -7.434 1 98.5 97 HIS B CA 1
ATOM 1883 C C . HIS B 1 97 ? 7.621 -15.234 -7.336 1 98.5 97 HIS B C 1
ATOM 1885 O O . HIS B 1 97 ? 6.836 -15.383 -8.2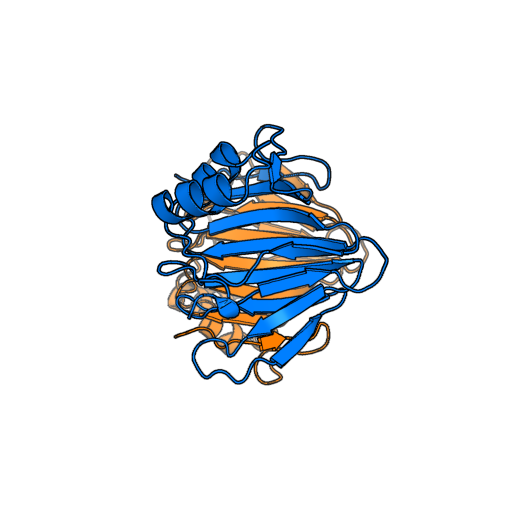81 1 98.5 97 HIS B O 1
ATOM 1891 N N . ALA B 1 98 ? 7.57 -15.984 -6.262 1 98.19 98 ALA B N 1
ATOM 1892 C CA . ALA B 1 98 ? 6.504 -16.906 -5.887 1 98.19 98 ALA B CA 1
ATOM 1893 C C . ALA B 1 98 ? 6.07 -16.688 -4.438 1 98.19 98 ALA B C 1
ATOM 1895 O O . ALA B 1 98 ? 6.879 -16.281 -3.598 1 98.19 98 ALA B O 1
ATOM 1896 N N . VAL B 1 99 ? 4.836 -16.906 -4.16 1 98.44 99 VAL B N 1
ATOM 1897 C CA . VAL B 1 99 ? 4.293 -16.734 -2.816 1 98.44 99 VAL B CA 1
ATOM 1898 C C . VAL B 1 99 ? 3.686 -18.047 -2.328 1 98.44 99 VAL B C 1
ATOM 1900 O O . VAL B 1 99 ? 2.857 -18.641 -3.016 1 98.44 99 VAL B O 1
ATOM 1903 N N . PHE B 1 100 ? 4.047 -18.438 -1.104 1 98.12 100 PHE B N 1
ATOM 1904 C CA . PHE B 1 100 ? 3.576 -19.688 -0.537 1 98.12 100 PHE B CA 1
ATOM 1905 C C . PHE B 1 100 ? 3.064 -19.484 0.885 1 98.12 100 PHE B C 1
ATOM 1907 O O . PHE B 1 100 ? 3.66 -18.734 1.662 1 98.12 100 PHE B O 1
ATOM 1914 N N . ASN B 1 101 ? 2.008 -20.188 1.242 1 98.5 101 ASN B N 1
ATOM 1915 C CA . ASN B 1 101 ? 1.643 -20.406 2.637 1 98.5 101 ASN B CA 1
ATOM 1916 C C . ASN B 1 101 ? 1.908 -21.859 3.053 1 98.5 101 ASN B C 1
ATOM 1918 O O . ASN B 1 101 ? 1.043 -22.719 2.898 1 98.5 101 ASN B O 1
ATOM 1922 N N . ARG B 1 102 ? 3.031 -22.031 3.67 1 96.69 102 ARG B N 1
ATOM 1923 C CA . ARG B 1 102 ? 3.461 -23.359 4.105 1 96.69 102 ARG B CA 1
ATOM 1924 C C . ARG B 1 102 ? 3.338 -23.516 5.617 1 96.69 102 ARG B C 1
ATOM 1926 O O . ARG B 1 102 ? 3.996 -24.359 6.219 1 96.69 102 ARG B O 1
ATOM 1933 N N . SER B 1 103 ? 2.625 -22.703 6.242 1 97.19 103 SER B N 1
ATOM 1934 C CA . SER B 1 103 ? 2.646 -22.594 7.695 1 97.19 103 SER B CA 1
ATOM 1935 C C . SER B 1 103 ? 1.712 -23.609 8.344 1 97.19 103 SER B C 1
ATOM 1937 O O . SER B 1 103 ? 1.799 -23.859 9.547 1 97.19 103 SER B O 1
ATOM 1939 N N . GLY B 1 104 ? 0.748 -24.156 7.586 1 98 104 GLY B N 1
ATOM 1940 C CA . GLY B 1 104 ? -0.252 -25.047 8.133 1 98 104 GLY B CA 1
ATOM 1941 C C . GLY B 1 104 ? -1.472 -24.344 8.672 1 98 104 GLY B C 1
ATOM 1942 O O . GLY B 1 104 ? -2.412 -24.969 9.156 1 98 104 GLY B O 1
ATOM 1943 N N . ALA B 1 105 ? -1.505 -23.031 8.578 1 98.5 105 ALA B N 1
ATOM 1944 C CA . ALA B 1 105 ? -2.633 -22.219 9.008 1 98.5 105 ALA B CA 1
ATOM 1945 C C . ALA B 1 105 ? -2.92 -21.109 7.996 1 98.5 105 ALA B C 1
ATOM 1947 O O . ALA B 1 105 ? -2.102 -20.828 7.113 1 98.5 105 ALA B O 1
ATOM 1948 N N . GLY B 1 106 ? -4.066 -20.547 8.031 1 98.69 106 GLY B N 1
ATOM 1949 C CA . GLY B 1 106 ? -4.41 -19.438 7.152 1 98.69 106 GLY B CA 1
ATOM 1950 C C . GLY B 1 106 ? -3.58 -18.203 7.402 1 98.69 106 GLY B C 1
ATOM 1951 O O . GLY B 1 106 ? -3.107 -17.969 8.523 1 98.69 106 GLY B O 1
ATOM 1952 N N . ALA B 1 107 ? -3.408 -17.422 6.355 1 98.75 107 ALA B N 1
ATOM 1953 C CA . ALA B 1 107 ? -2.781 -16.094 6.449 1 98.75 107 ALA B CA 1
ATOM 1954 C C . ALA B 1 107 ? -3.631 -15.039 5.758 1 98.75 107 ALA B C 1
ATOM 1956 O O . ALA B 1 107 ? -4.418 -15.352 4.863 1 98.75 107 ALA B O 1
ATOM 1957 N N . THR B 1 108 ? -3.535 -13.797 6.215 1 98.75 108 THR B N 1
ATOM 1958 C CA . THR B 1 108 ? -4.137 -12.648 5.539 1 98.75 108 THR B CA 1
ATOM 1959 C C . THR B 1 108 ? -3.092 -11.57 5.273 1 98.75 108 THR B C 1
ATOM 1961 O O . THR B 1 108 ? -2.129 -11.43 6.031 1 98.75 108 THR B O 1
ATOM 1964 N N . CYS B 1 109 ? -3.312 -10.875 4.215 1 98.75 109 CYS B N 1
ATOM 1965 C CA . CYS B 1 109 ? -2.369 -9.836 3.82 1 98.75 109 CYS B CA 1
ATOM 1966 C C . CYS B 1 109 ? -3.025 -8.844 2.871 1 98.75 109 CYS B C 1
ATOM 1968 O O . CYS B 1 109 ? -4.152 -9.055 2.42 1 98.75 109 CYS B O 1
ATOM 1970 N N . VAL B 1 110 ? -2.418 -7.734 2.684 1 98.88 110 VAL B N 1
ATOM 1971 C CA . VAL B 1 110 ? -2.799 -6.77 1.656 1 98.88 110 VAL B CA 1
ATOM 1972 C C . VAL B 1 110 ? -1.707 -6.691 0.592 1 98.88 110 VAL B C 1
ATOM 1974 O O . VAL B 1 110 ? -0.551 -6.395 0.9 1 98.88 110 VAL B O 1
ATOM 1977 N N . PHE B 1 111 ? -2.102 -6.98 -0.632 1 98.88 111 PHE B N 1
ATOM 1978 C CA . PHE B 1 111 ? -1.243 -6.816 -1.8 1 98.88 111 PHE B CA 1
ATOM 1979 C C . PHE B 1 111 ? -1.409 -5.426 -2.404 1 98.88 111 PHE B C 1
ATOM 1981 O O . PHE B 1 111 ? -2.459 -4.797 -2.248 1 98.88 111 PHE B O 1
ATOM 1988 N N . GLY B 1 112 ? -0.379 -5.047 -3.098 1 98.94 112 GLY B N 1
ATOM 1989 C CA . GLY B 1 112 ? -0.503 -3.879 -3.951 1 98.94 112 GLY B CA 1
ATOM 1990 C C . GLY B 1 112 ? 0.433 -3.91 -5.145 1 98.94 112 GLY B C 1
ATOM 1991 O O . GLY B 1 112 ? 1.445 -4.613 -5.129 1 98.94 112 GLY B O 1
ATOM 1992 N N . VAL B 1 113 ? 0.055 -3.209 -6.176 1 98.94 113 VAL B N 1
ATOM 1993 C CA . VAL B 1 113 ? 0.914 -3.006 -7.34 1 98.94 113 VAL B CA 1
ATOM 1994 C C . VAL B 1 113 ? 0.863 -1.543 -7.77 1 98.94 113 VAL B C 1
ATOM 1996 O O . VAL B 1 113 ? -0.15 -0.866 -7.574 1 98.94 113 VAL B O 1
ATOM 1999 N N . ALA B 1 114 ? 1.894 -1.115 -8.281 1 98.88 114 ALA B N 1
ATOM 2000 C CA . ALA B 1 114 ? 1.995 0.222 -8.859 1 98.88 114 ALA B CA 1
ATOM 2001 C C . ALA B 1 114 ? 2.906 0.224 -10.078 1 98.88 114 ALA B C 1
ATOM 2003 O O . ALA B 1 114 ? 4.027 -0.285 -10.023 1 98.88 114 ALA B O 1
ATOM 2004 N N . PRO B 1 115 ? 2.473 0.764 -11.297 1 98.69 115 PRO B N 1
ATOM 2005 C CA . PRO B 1 115 ? 1.09 1.152 -11.586 1 98.69 115 PRO B CA 1
ATOM 2006 C C . PRO B 1 115 ? 0.142 -0.043 -11.648 1 98.69 115 PRO B C 1
ATOM 2008 O O . PRO B 1 115 ? 0.583 -1.191 -11.539 1 98.69 115 PRO B O 1
ATOM 2011 N N . SER B 1 116 ? -1.159 0.215 -11.781 1 98.81 116 SER B N 1
ATOM 2012 C CA . SER B 1 116 ? -2.18 -0.826 -11.719 1 98.81 116 SER B CA 1
ATOM 2013 C C . SER B 1 116 ? -2.119 -1.734 -12.945 1 98.81 116 SER B C 1
ATOM 2015 O O . SER B 1 116 ? -2.254 -2.953 -12.828 1 98.81 116 SER B O 1
ATOM 2017 N N . ARG B 1 117 ? -2.02 -1.045 -14.109 1 98.44 117 ARG B N 1
ATOM 2018 C CA . ARG B 1 117 ? -2.051 -1.73 -15.398 1 98.44 117 ARG B CA 1
ATOM 2019 C C . ARG B 1 117 ? -3.26 -2.654 -15.5 1 98.44 117 ARG B C 1
ATOM 2021 O O . ARG B 1 117 ? -4.402 -2.207 -15.375 1 98.44 117 ARG B O 1
ATOM 2028 N N . LYS B 1 118 ? -3.104 -3.945 -15.828 1 98.62 118 LYS B N 1
ATOM 2029 C CA . LYS B 1 118 ? -4.23 -4.789 -16.219 1 98.62 118 LYS B CA 1
ATOM 2030 C C . LYS B 1 118 ? -4.613 -5.742 -15.086 1 98.62 118 LYS B C 1
ATOM 2032 O O . LYS B 1 118 ? -5.395 -6.676 -15.289 1 98.62 118 LYS B O 1
ATOM 2037 N N . LEU B 1 119 ? -4.121 -5.59 -13.93 1 98.69 119 LEU B N 1
ATOM 2038 C CA . LEU B 1 119 ? -4.23 -6.613 -12.891 1 98.69 119 LEU B CA 1
ATOM 2039 C C . LEU B 1 119 ? -5.66 -6.703 -12.367 1 98.69 119 LEU B C 1
ATOM 2041 O O . LEU B 1 119 ? -6.141 -7.793 -12.047 1 98.69 119 LEU B O 1
ATOM 2045 N N . PHE B 1 120 ? -6.312 -5.578 -12.188 1 98.31 120 PHE B N 1
ATOM 2046 C CA . PHE B 1 120 ? -7.707 -5.613 -11.766 1 98.31 120 PHE B CA 1
ATOM 2047 C C . PHE B 1 120 ? -8.539 -6.469 -12.711 1 98.31 120 PHE B C 1
ATOM 2049 O O . PHE B 1 120 ? -9.289 -7.34 -12.273 1 98.31 120 PHE B O 1
ATOM 2056 N N . ASP B 1 121 ? -8.375 -6.238 -13.992 1 98.44 121 ASP B N 1
ATOM 2057 C CA . ASP B 1 121 ? -9.094 -7 -15.016 1 98.44 121 ASP B CA 1
ATOM 2058 C C . ASP B 1 121 ? -8.68 -8.469 -14.992 1 98.44 121 ASP B C 1
ATOM 2060 O O . ASP B 1 121 ? -9.5 -9.352 -15.266 1 98.44 121 ASP B O 1
ATOM 2064 N N . LEU B 1 122 ? -7.449 -8.703 -14.703 1 98.75 122 LEU B N 1
ATOM 2065 C CA . LEU B 1 122 ? -6.992 -10.086 -14.602 1 98.75 122 LEU B CA 1
ATOM 2066 C C . LEU B 1 122 ? -7.766 -10.836 -13.523 1 98.75 122 LEU B C 1
ATOM 2068 O O . LEU B 1 122 ? -8.281 -11.93 -13.773 1 98.75 122 LEU B O 1
ATOM 2072 N N . PHE B 1 123 ? -7.836 -10.242 -12.336 1 98.62 123 PHE B N 1
ATOM 2073 C CA . PHE B 1 123 ? -8.453 -10.953 -11.227 1 98.62 123 PHE B CA 1
ATOM 2074 C C . PHE B 1 123 ? -9.945 -11.141 -11.461 1 98.62 123 PHE B C 1
ATOM 2076 O O . PHE B 1 123 ? -10.508 -12.172 -11.078 1 98.62 123 PHE B O 1
ATOM 2083 N N . LYS B 1 124 ? -10.508 -10.172 -12.094 1 97.94 124 LYS B N 1
ATOM 2084 C CA . LYS B 1 124 ? -11.898 -10.352 -12.508 1 97.94 124 LYS B CA 1
ATOM 2085 C C . LYS B 1 124 ? -12.039 -11.547 -13.445 1 97.94 124 LYS B C 1
ATOM 2087 O O . LYS B 1 124 ? -12.93 -12.383 -13.266 1 97.94 124 LYS B O 1
ATOM 2092 N N . ALA B 1 125 ? -11.156 -11.664 -14.375 1 98.5 125 ALA B N 1
ATOM 2093 C CA . ALA B 1 125 ? -11.203 -12.734 -15.375 1 98.5 125 ALA B CA 1
ATOM 2094 C C . ALA B 1 125 ? -10.883 -14.086 -14.742 1 98.5 125 ALA B C 1
ATOM 2096 O O . ALA B 1 125 ? -11.375 -15.117 -15.195 1 98.5 125 ALA B O 1
ATOM 2097 N N . LEU B 1 126 ? -10.117 -14.109 -13.68 1 98.5 126 LEU B N 1
ATOM 2098 C CA . LEU B 1 126 ? -9.656 -15.359 -13.07 1 98.5 126 LEU B CA 1
ATOM 2099 C C . LEU B 1 126 ? -10.664 -15.859 -12.039 1 98.5 126 LEU B C 1
ATOM 2101 O O . LEU B 1 126 ? -10.539 -16.984 -11.539 1 98.5 126 LEU B O 1
ATOM 2105 N N . ASP B 1 127 ? -11.633 -15.016 -11.695 1 98.44 127 ASP B N 1
ATOM 2106 C CA . ASP B 1 127 ? -12.609 -15.406 -10.68 1 98.44 127 ASP B CA 1
ATOM 2107 C C . ASP B 1 127 ? -13.273 -16.734 -11.039 1 98.44 127 ASP B C 1
ATOM 2109 O O . ASP B 1 127 ? -13.992 -16.812 -12.047 1 98.44 127 ASP B O 1
ATOM 2113 N N . GLY B 1 128 ? -12.922 -17.766 -10.32 1 97.31 128 GLY B N 1
ATOM 2114 C CA . GLY B 1 128 ? -13.562 -19.047 -10.5 1 97.31 128 GLY B CA 1
ATOM 2115 C C . GLY B 1 128 ? -12.797 -19.969 -11.438 1 97.31 128 GLY B C 1
ATOM 2116 O O . GLY B 1 128 ? -13.195 -21.109 -11.648 1 97.31 128 GLY B O 1
ATOM 2117 N N . VAL B 1 129 ? -11.75 -19.469 -12 1 97.31 129 VAL B N 1
ATOM 2118 C CA . VAL B 1 129 ? -10.938 -20.297 -12.883 1 97.31 129 VAL B CA 1
ATOM 2119 C C . VAL B 1 129 ? -10.148 -21.312 -12.062 1 97.31 129 VAL B C 1
ATOM 2121 O O . VAL B 1 129 ? -9.477 -20.953 -11.086 1 97.31 129 VAL B O 1
ATOM 2124 N N . THR B 1 130 ? -10.188 -22.578 -12.445 1 94.44 130 THR B N 1
ATOM 2125 C CA . THR B 1 130 ? -9.516 -23.609 -11.664 1 94.44 130 THR B CA 1
ATOM 2126 C C . THR B 1 130 ? -8.492 -24.359 -12.523 1 94.44 130 THR B C 1
ATOM 2128 O O . THR B 1 130 ? -7.609 -25.031 -11.992 1 94.44 130 THR B O 1
ATOM 2131 N N . ASP B 1 131 ? -8.625 -24.172 -13.859 1 95.38 131 ASP B N 1
ATOM 2132 C CA . ASP B 1 131 ? -7.699 -24.828 -14.781 1 95.38 131 ASP B CA 1
ATOM 2133 C C . ASP B 1 131 ? -6.359 -24.109 -14.836 1 95.38 131 ASP B C 1
ATOM 2135 O O . ASP B 1 131 ? -6.297 -22.938 -15.25 1 95.38 131 ASP B O 1
ATOM 2139 N N . PRO B 1 132 ? -5.242 -24.75 -14.523 1 93.81 132 PRO B N 1
ATOM 2140 C CA . PRO B 1 132 ? -3.941 -24.078 -14.5 1 93.81 132 PRO B CA 1
ATOM 2141 C C . PRO B 1 132 ? -3.523 -23.547 -15.867 1 93.81 132 PRO B C 1
ATOM 2143 O O . PRO B 1 132 ? -2.906 -22.484 -15.953 1 93.81 132 PRO B O 1
ATOM 2146 N N . ALA B 1 133 ? -3.818 -24.328 -16.859 1 95.56 133 ALA B N 1
ATOM 2147 C CA . ALA B 1 133 ? -3.465 -23.859 -18.188 1 95.56 133 ALA B CA 1
ATOM 2148 C C . ALA B 1 133 ? -4.203 -22.562 -18.531 1 95.56 133 ALA B C 1
ATOM 2150 O O . ALA B 1 133 ? -3.635 -21.672 -19.156 1 95.56 133 ALA B O 1
ATOM 2151 N N . GLU B 1 134 ? -5.465 -22.5 -18.172 1 97.19 134 GLU B N 1
ATOM 2152 C CA . GLU B 1 134 ? -6.246 -21.297 -18.406 1 97.19 134 GLU B CA 1
ATOM 2153 C C . GLU B 1 134 ? -5.738 -20.141 -17.547 1 97.19 134 GLU B C 1
ATOM 2155 O O . GLU B 1 134 ? -5.707 -18.984 -18 1 97.19 134 GLU B O 1
ATOM 2160 N N . LEU B 1 135 ? -5.352 -20.453 -16.328 1 96.38 135 LEU B N 1
ATOM 2161 C CA . LEU B 1 135 ? -4.754 -19.453 -15.461 1 96.38 135 LEU B CA 1
ATOM 2162 C C . LEU B 1 135 ? -3.543 -18.797 -16.125 1 96.38 135 LEU B C 1
ATOM 2164 O O . LEU B 1 135 ? -3.434 -17.578 -16.172 1 96.38 135 LEU B O 1
ATOM 2168 N N . VAL B 1 136 ? -2.691 -19.578 -16.609 1 97.19 136 VAL B N 1
ATOM 2169 C CA . VAL B 1 136 ? -1.457 -19.125 -17.234 1 97.19 136 VAL B CA 1
ATOM 2170 C C . VAL B 1 136 ? -1.786 -18.297 -18.484 1 97.19 136 VAL B C 1
ATOM 2172 O O . VAL B 1 136 ? -1.228 -17.219 -18.688 1 97.19 136 VAL B O 1
ATOM 2175 N N . ARG B 1 137 ? -2.691 -18.812 -19.312 1 97.94 137 ARG B N 1
ATOM 2176 C CA . ARG B 1 137 ? -3.062 -18.156 -20.562 1 97.94 137 ARG B CA 1
ATOM 2177 C C . ARG B 1 137 ? -3.656 -16.766 -20.297 1 97.94 137 ARG B C 1
ATOM 2179 O O . ARG B 1 137 ? -3.234 -15.781 -20.891 1 97.94 137 ARG B O 1
ATOM 2186 N N . ILE B 1 138 ? -4.645 -16.703 -19.406 1 98.56 138 ILE B N 1
ATOM 2187 C CA . ILE B 1 138 ? -5.324 -15.453 -19.094 1 98.56 138 ILE B CA 1
ATOM 2188 C C . ILE B 1 138 ? -4.332 -14.461 -18.5 1 98.56 138 ILE B C 1
ATOM 2190 O O . ILE B 1 138 ? -4.363 -13.273 -18.812 1 98.56 138 ILE B O 1
ATOM 2194 N N . SER B 1 139 ? -3.439 -14.898 -17.609 1 98.62 139 SER B N 1
ATOM 2195 C CA . SER B 1 139 ? -2.441 -14.047 -16.969 1 98.62 139 SER B CA 1
ATOM 2196 C C . SER B 1 139 ? -1.507 -13.422 -18 1 98.62 139 SER B C 1
ATOM 2198 O O . SER B 1 139 ? -1.194 -12.234 -17.922 1 98.62 139 SER B O 1
ATOM 2200 N N . ALA B 1 140 ? -1.103 -14.211 -18.969 1 98.25 140 ALA B N 1
ATOM 2201 C CA . ALA B 1 140 ? -0.21 -13.719 -20.016 1 98.25 140 ALA B CA 1
ATOM 2202 C C . ALA B 1 140 ? -0.87 -12.602 -20.812 1 98.25 140 ALA B C 1
ATOM 2204 O O . ALA B 1 140 ? -0.202 -11.656 -21.234 1 98.25 140 ALA B O 1
ATOM 2205 N N . LEU B 1 141 ? -2.16 -12.703 -21.031 1 98.5 141 LEU B N 1
ATOM 2206 C CA . LEU B 1 141 ? -2.912 -11.68 -21.75 1 98.5 141 LEU B CA 1
ATOM 2207 C C . LEU B 1 141 ? -3.031 -10.406 -20.922 1 98.5 141 LEU B C 1
ATOM 2209 O O . LEU B 1 141 ? -3.414 -9.352 -21.453 1 98.5 141 LEU B O 1
ATOM 2213 N N . HIS B 1 142 ? -2.65 -10.5 -19.641 1 98.75 142 HIS B N 1
ATOM 2214 C CA . HIS B 1 142 ? -2.811 -9.367 -18.719 1 98.75 142 HIS B CA 1
ATOM 2215 C C . HIS B 1 142 ? -1.479 -8.984 -18.094 1 98.75 142 HIS B C 1
ATOM 2217 O O . HIS B 1 142 ? -1.447 -8.492 -16.953 1 98.75 142 HIS B O 1
ATOM 2223 N N . GLU B 1 143 ? -0.415 -9.25 -18.688 1 98.44 143 GLU B N 1
ATOM 2224 C CA . GLU B 1 143 ? 0.918 -8.773 -18.344 1 98.44 143 GLU B CA 1
ATOM 2225 C C . GLU B 1 143 ? 1.422 -9.43 -17.062 1 98.44 143 GLU B C 1
ATOM 2227 O O . GLU B 1 143 ? 2.051 -8.773 -16.219 1 98.44 143 GLU B O 1
ATOM 2232 N N . VAL B 1 144 ? 1.053 -10.594 -16.766 1 98.5 144 VAL B N 1
ATOM 2233 C CA . VAL B 1 144 ? 1.649 -11.461 -15.766 1 98.5 144 VAL B CA 1
ATOM 2234 C C . VAL B 1 144 ? 2.162 -12.742 -16.422 1 98.5 144 VAL B C 1
ATOM 2236 O O . VAL B 1 144 ? 1.385 -13.5 -17 1 98.5 144 VAL B O 1
ATOM 2239 N N . ASP B 1 145 ? 3.428 -12.945 -16.328 1 98.19 145 ASP B N 1
ATOM 2240 C CA . ASP B 1 145 ? 4.047 -14.062 -17.031 1 98.19 145 ASP B CA 1
ATOM 2241 C C . ASP B 1 145 ? 4.547 -15.125 -16.047 1 98.19 145 ASP B C 1
ATOM 2243 O O . ASP B 1 145 ? 5.543 -14.914 -15.359 1 98.19 145 ASP B O 1
ATOM 2247 N N . PHE B 1 146 ? 3.904 -16.219 -16.047 1 97.69 146 PHE B N 1
ATOM 2248 C CA . PHE B 1 146 ? 4.348 -17.344 -15.227 1 97.69 146 PHE B CA 1
ATOM 2249 C C . PHE B 1 146 ? 5.586 -18 -15.82 1 97.69 146 PHE B C 1
ATOM 2251 O O . PHE B 1 146 ? 5.715 -18.094 -17.047 1 97.69 146 PHE B O 1
ATOM 2258 N N . LEU B 1 147 ? 6.477 -18.391 -14.977 1 95.44 147 LEU B N 1
ATOM 2259 C CA . LEU B 1 147 ? 7.629 -19.156 -15.43 1 95.44 147 LEU B CA 1
ATOM 2260 C C . LEU B 1 147 ? 7.23 -20.594 -15.758 1 95.44 147 LEU B C 1
ATOM 2262 O O . LEU B 1 147 ? 6.305 -21.141 -15.148 1 95.44 147 LEU B O 1
ATOM 2266 N N . PRO B 1 148 ? 7.93 -21.156 -16.703 1 87.94 148 PRO B N 1
ATOM 2267 C CA . PRO B 1 148 ? 7.68 -22.562 -16.969 1 87.94 148 PRO B CA 1
ATOM 2268 C C . PRO B 1 148 ? 8.047 -23.469 -15.797 1 87.94 148 PRO B C 1
ATOM 2270 O O . PRO B 1 148 ? 8.891 -23.094 -14.969 1 87.94 148 PRO B O 1
ATOM 2273 N N . PRO B 1 149 ? 7.359 -24.5 -15.703 1 79.38 149 PRO B N 1
ATOM 2274 C CA . PRO B 1 149 ? 7.762 -25.453 -14.656 1 79.38 149 PRO B CA 1
ATOM 2275 C C . PRO B 1 149 ? 9.203 -25.922 -14.82 1 79.38 149 PRO B C 1
ATOM 2277 O O . PRO B 1 149 ? 9.719 -25.984 -15.945 1 79.38 149 PRO B O 1
ATOM 2280 N N . PRO B 1 150 ? 9.906 -25.938 -13.625 1 67.12 150 PRO B N 1
ATOM 2281 C CA . PRO B 1 150 ? 11.312 -26.328 -13.719 1 67.12 150 PRO B CA 1
ATOM 2282 C C . PRO B 1 150 ? 11.523 -27.547 -14.617 1 67.12 150 PRO B C 1
ATOM 2284 O O . PRO B 1 150 ? 12.57 -27.672 -15.258 1 67.12 150 PRO B O 1
ATOM 2287 N N . ASP B 1 151 ? 10.758 -28.5 -14.516 1 59.81 151 ASP B N 1
ATOM 2288 C CA . ASP B 1 151 ? 10.992 -29.688 -15.328 1 59.81 151 ASP B CA 1
ATOM 2289 C C . ASP B 1 151 ? 10.789 -29.375 -16.812 1 59.81 151 ASP B C 1
ATOM 2291 O O . ASP B 1 151 ? 11.18 -30.172 -17.672 1 59.81 151 ASP B O 1
ATOM 2295 N N . ALA B 1 152 ? 10.148 -28.422 -17.125 1 52.41 152 ALA B N 1
ATOM 2296 C CA . ALA B 1 152 ? 9.906 -28.109 -18.531 1 52.41 152 ALA B CA 1
ATOM 2297 C C . ALA B 1 152 ? 11.086 -27.344 -19.141 1 52.41 152 ALA B C 1
ATOM 2299 O O . ALA B 1 152 ? 11.062 -27 -20.312 1 52.41 152 ALA B O 1
ATOM 2300 N N . GLN B 1 153 ? 12.07 -26.969 -18.469 1 40.66 153 GLN B N 1
ATOM 2301 C CA . GLN B 1 153 ? 13.227 -26.344 -19.094 1 40.66 153 GLN B CA 1
ATOM 2302 C C . GLN B 1 153 ? 14.086 -27.375 -19.812 1 40.66 153 GLN B C 1
ATOM 2304 O O . GLN B 1 153 ? 14.289 -28.484 -19.297 1 40.66 153 GLN B O 1
#

Sequence (306 aa):
MQMEAGITATDAGLEGLAWNVVGQVYTPKLHSDNVFMWHAEVPADTFVPPHVHPTQDEWILVLSGTLEVDFGFETGNVTANKAGPGDVVRMPKGVAHAVFNRSGAGATCVFGVAPSRKLFDLFKALDGVTDPAELVRISALHEVDFLPPPDAQMQMEAGITATDAGLEGLAWNVVGQVYTPKLHSDNVFMWHAEVPADTFVPPHVHPTQDEWILVLSGTLEVDFGFETGNVTANKAGPGDVVRMPKGVAHAVFNRSGAGATCVFGVAPSRKLFDLFKALDGVTDPAELVRISALHEVDFLPPPDAQ

Organism: Ruegeria pomeroyi (strain ATCC 700808 / DSM 15171 / DSS-3) (NCBI:txid246200)

Nearest PDB structures (foldseek):
  8qfq-assembly1_A  TM=9.069E-01  e=9.700E-08  Thermocatellispora tengchongensis
  8qfq-assembly1_B  TM=9.180E-01  e=1.956E-07  Thermocatellispora tengchongensis
  8qfp-assembly1_A  TM=9.056E-01  e=1.956E-07  Thermocatellispora tengchongensis
  4met-assembly1_A  TM=8.495E-01  e=9.478E-07  Bacillus subtilis subsp. subtilis str. 168
  2uya-assembly1_A  TM=8.425E-01  e=1.513E-06  Bacillus subtilis

Secondary structure (DSSP, 8-state):
-PPPPEEE-TT--GGG--EEETTEEEEEEEE-SS-EEEEEEE-TT-EEEEEE-SS-EEEEEEEES-EEEEE-TTTT--EEEEE-TT-EEEE-TT--EEEE--SSS-EEEEEEEES-TTHHHHHHHHTT---HHHHHHHHHTTT-EEPPPGGG-/-PPPPEEE-TT--GGG--EEETTEEEEEEEE-SS-EEEEEEE-TT-EEEEEE-SS-EEEEEEEES-EEEEE-TTTT--EEEEE-TT-EEEE-TT--EEEE--SSS-EEEEEEEES-TTHHHHHHHHTT---HHHHHHHHHTTT-EEPPPGGG-

Radius of gyration: 19.45 Å; Cα contacts (8 Å, |Δi|>4): 823; chains: 2; bounding box: 39×63×44 Å

InterPro domains:
  IPR001929 Germin [PR00325] (51-71)
  IPR001929 Germin [PR00325] (81-101)
  IPR006045 Cupin 1 [PF00190] (30-113)
  IPR006045 Cupin 1 [SM00835] (5-137)
  IPR011051 RmlC-like cupin domain superfamily [SSF51182] (19-131)
  IPR014710 RmlC-like jelly roll fold [G3DSA:2.60.120.10] (11-151)
  IPR052538 Flavonoid dioxygenase-like [PTHR43346] (36-127)

Solvent-accessible surface area (backbone atoms only — not comparable to full-atom values): 15245 Å² total; per-residue (Å²): 97,75,51,66,70,49,71,30,48,59,92,44,20,55,96,68,40,69,32,39,51,72,80,23,42,39,27,39,49,45,62,25,48,40,32,32,30,27,38,34,42,41,42,48,73,41,66,46,73,47,26,26,34,72,76,24,34,37,37,36,38,31,64,37,48,47,40,33,40,33,36,39,63,92,76,68,59,65,45,81,41,80,40,37,57,54,16,31,38,37,43,26,50,59,43,48,35,27,43,34,18,81,68,77,47,58,23,34,31,38,40,36,30,21,38,24,81,44,47,68,60,38,48,62,69,34,42,71,47,77,53,65,70,56,52,49,53,56,32,48,77,33,60,29,43,65,58,74,56,79,84,72,108,96,76,50,66,70,50,70,31,47,60,93,43,22,55,96,69,40,70,33,42,52,72,80,22,42,40,27,41,49,45,63,25,48,40,32,30,29,28,38,35,43,41,42,47,72,40,67,46,72,46,26,26,33,72,77,24,35,35,38,36,39,29,66,37,47,49,38,33,40,34,36,38,63,92,77,68,59,65,44,81,41,79,39,38,55,53,16,30,40,37,43,27,49,61,43,47,36,27,42,34,18,82,68,77,46,57,25,33,30,37,39,36,30,20,39,24,80,44,46,69,62,38,49,61,69,33,41,72,47,78,53,65,70,56,50,50,53,53,32,49,78,34,59,32,44,63,58,75,56,77,84,73,106

Foldseek 3Di:
DDKDDDFADPVAADVRDWFQFQNKIWGWGTADQFKTKTKIKAFAFDKFAKKAQQPKKKKKAWAAAKKWKWFDVVPPPIDIDIDGHGDMGTGGHGTIMMMHRNRNGMTMIMMMITRPQQVVVLRVVNGPPNDVVVNQVSCVVRRMHGDDDPVVD/DDWDDDFADPVAADVRDWFQFQNKIWGWGTADQFKTKTKIKAFAFDKFAKKAQQPKKKKKAWAAAKKWKWFDVVPPPIDIDIDGHGDMGTGGHGTIMMMHRNPNGMTMIMMMITRPQQVVVLRVVNGPPNDVVVNQVSCVVRRMHGDDDPVVD